Protein AF-A0A382VD22-F1 (afdb_monomer_lite)

Secondary structure (DSSP, 8-state):
----PPPPPSSS-SSPPS----TTSHHHHHHTT--EEEEEEEEEEEEEE---TTSSTTSSEEEEEEEE--TTSTT---TTSEEE-GGGTTS----SSSEEEEEEEEEE--S-BTTB--TTPPEEEEE--SSEEEEEETTB--PPTT-SSSSEEE-TT--EEEEEESS--TT-EEEEEEEEEE--

Structure (mmCIF, N/CA/C/O backbone):
data_AF-A0A382VD22-F1
#
_entry.id   AF-A0A382VD22-F1
#
loop_
_atom_site.group_PDB
_atom_site.id
_atom_site.type_symbol
_atom_site.label_atom_id
_atom_site.label_alt_id
_atom_site.label_comp_id
_atom_site.label_asym_id
_atom_site.label_entity_id
_atom_site.label_seq_id
_atom_site.pdbx_PDB_ins_code
_atom_site.Cartn_x
_atom_site.Cartn_y
_atom_site.Cartn_z
_atom_site.occupancy
_atom_site.B_iso_or_equiv
_atom_site.auth_seq_id
_atom_site.auth_comp_id
_atom_site.auth_asym_id
_atom_site.auth_atom_id
_atom_site.pdbx_PDB_model_num
ATOM 1 N N . MET A 1 1 ? -14.940 31.196 20.325 1.00 36.69 1 MET A N 1
ATOM 2 C CA . MET A 1 1 ? -13.841 30.422 19.716 1.00 36.69 1 MET A CA 1
ATOM 3 C C . MET A 1 1 ? -14.454 29.259 18.962 1.00 36.69 1 MET A C 1
ATOM 5 O O . MET A 1 1 ? -14.837 28.275 19.574 1.00 36.69 1 MET A O 1
ATOM 9 N N . THR A 1 2 ? -14.641 29.407 17.658 1.00 38.28 2 THR A N 1
ATOM 10 C CA . THR A 1 2 ? -15.084 28.327 16.773 1.00 38.28 2 THR A CA 1
ATOM 11 C C . THR A 1 2 ? -13.873 27.904 15.968 1.00 38.28 2 THR A C 1
ATOM 13 O O . THR A 1 2 ? -13.478 28.599 15.037 1.00 38.28 2 THR A O 1
ATOM 16 N N . THR A 1 3 ? -13.239 26.804 16.364 1.00 40.38 3 THR A N 1
ATOM 17 C CA . THR A 1 3 ? -12.269 26.127 15.509 1.00 40.38 3 THR A CA 1
ATOM 18 C C . THR A 1 3 ? -13.044 25.592 14.310 1.00 40.38 3 THR A C 1
ATOM 20 O O . THR A 1 3 ? -13.791 24.620 14.411 1.00 40.38 3 THR A O 1
ATOM 23 N N . SER A 1 4 ? -12.953 26.291 13.179 1.00 48.12 4 SER A N 1
ATOM 24 C CA . SER A 1 4 ? -13.500 25.811 11.915 1.00 48.12 4 SER A CA 1
ATOM 25 C C . SER A 1 4 ? -12.797 24.500 11.578 1.00 48.12 4 SER A C 1
ATOM 27 O O . SER A 1 4 ? -11.620 24.495 11.217 1.00 48.12 4 SER A O 1
ATOM 29 N N . ARG A 1 5 ? -13.503 23.381 11.765 1.00 48.25 5 ARG A N 1
ATOM 30 C CA . ARG A 1 5 ? -13.047 22.060 11.328 1.00 48.25 5 ARG A CA 1
ATOM 31 C C . ARG A 1 5 ? -12.813 22.120 9.825 1.00 48.25 5 ARG A C 1
ATOM 33 O O . ARG A 1 5 ? -13.719 22.495 9.084 1.00 48.25 5 ARG A O 1
ATOM 40 N N . LEU A 1 6 ? -11.606 21.755 9.405 1.00 36.09 6 LEU A N 1
ATOM 41 C CA . LEU A 1 6 ? -11.276 21.630 7.993 1.00 36.09 6 LEU A CA 1
ATOM 42 C C . LEU A 1 6 ? -12.207 20.579 7.358 1.00 36.09 6 LEU A C 1
ATOM 44 O O . LEU A 1 6 ? -12.394 19.509 7.948 1.00 36.09 6 LEU A O 1
ATOM 48 N N . PRO A 1 7 ? -12.825 20.866 6.200 1.00 45.22 7 PRO A N 1
ATOM 49 C CA . PRO A 1 7 ? -13.539 19.852 5.439 1.00 45.22 7 PRO A CA 1
ATOM 50 C C . PRO A 1 7 ? -12.565 18.737 5.043 1.00 45.22 7 PRO A C 1
ATOM 52 O O . PRO A 1 7 ? -11.415 19.001 4.693 1.00 45.22 7 PRO A O 1
ATOM 55 N N . GLY A 1 8 ? -13.020 17.485 5.128 1.00 43.53 8 GLY A N 1
ATOM 56 C CA . GLY A 1 8 ? -12.236 16.350 4.648 1.00 43.53 8 GLY A CA 1
ATOM 57 C C . GLY A 1 8 ? -11.984 16.461 3.137 1.00 43.53 8 GLY A C 1
ATOM 58 O O . GLY A 1 8 ? -12.806 17.058 2.435 1.00 43.53 8 GLY A O 1
ATOM 59 N N . PRO A 1 9 ? -10.877 15.903 2.622 1.00 46.00 9 PRO A N 1
ATOM 60 C CA . PRO A 1 9 ? -10.586 15.935 1.194 1.00 46.00 9 PRO A CA 1
ATOM 61 C C . PRO A 1 9 ? -11.725 15.282 0.381 1.00 46.00 9 PRO A C 1
ATOM 63 O O . PRO A 1 9 ? -12.326 14.301 0.838 1.00 46.00 9 PRO A O 1
ATOM 66 N N . PRO A 1 10 ? -12.071 15.834 -0.797 1.00 51.31 10 PRO A N 1
ATOM 67 C CA . PRO A 1 10 ? -13.173 15.338 -1.617 1.00 51.31 10 PRO A CA 1
ATOM 68 C C . PRO A 1 10 ? -12.841 13.964 -2.218 1.00 51.31 10 PRO A C 1
ATOM 70 O O . PRO A 1 10 ? -11.716 13.744 -2.650 1.00 51.31 10 PRO A O 1
ATOM 73 N N . GLY A 1 11 ? -13.822 13.052 -2.306 1.00 59.22 11 GLY A N 1
ATOM 74 C CA . GLY A 1 11 ? -13.680 11.905 -3.216 1.00 59.22 11 GLY A CA 1
ATOM 75 C C . GLY A 1 11 ? -14.597 10.703 -3.000 1.00 59.22 11 GLY A C 1
ATOM 76 O O . GLY A 1 11 ? -15.114 10.169 -3.973 1.00 59.22 11 GLY A O 1
ATOM 77 N N . ILE A 1 12 ? -14.836 10.265 -1.757 1.00 66.81 12 ILE A N 1
ATOM 78 C CA . ILE A 1 12 ? -15.566 8.997 -1.520 1.00 66.81 12 ILE A CA 1
ATOM 79 C C . ILE A 1 12 ? -16.816 9.186 -0.660 1.00 66.81 12 ILE A C 1
ATOM 81 O O . ILE A 1 12 ? -17.887 8.691 -1.007 1.00 66.81 12 ILE A O 1
ATOM 85 N N . PHE A 1 13 ? -16.702 9.931 0.438 1.00 68.81 13 PHE A N 1
ATOM 86 C CA . PHE A 1 13 ? -17.818 10.246 1.326 1.00 68.81 13 PHE A CA 1
ATOM 87 C C . PHE A 1 13 ? -17.703 11.688 1.815 1.00 68.81 13 PHE A C 1
ATOM 89 O O . PHE A 1 13 ? -16.605 12.181 2.060 1.00 68.81 13 PHE A O 1
ATOM 96 N N . THR A 1 14 ? -18.842 12.361 1.963 1.00 67.50 14 THR A N 1
ATOM 97 C CA . THR A 1 14 ? -18.931 13.760 2.415 1.00 67.50 14 THR A CA 1
ATOM 98 C C . THR A 1 14 ? -19.051 13.901 3.937 1.00 67.50 14 THR A C 1
ATOM 100 O O . THR A 1 14 ? -18.975 15.011 4.458 1.00 67.50 14 THR A O 1
ATOM 103 N N . GLY A 1 15 ? -19.250 12.790 4.657 1.00 74.81 15 GLY A N 1
ATOM 104 C CA . GLY A 1 15 ? -19.399 12.744 6.113 1.00 74.81 15 GLY A CA 1
ATOM 105 C C . GLY A 1 15 ? -18.142 12.271 6.846 1.00 74.81 15 GLY A C 1
ATOM 106 O O . GLY A 1 15 ? -17.216 11.728 6.247 1.00 74.81 15 GLY A O 1
ATOM 107 N N . LEU A 1 16 ? -18.133 12.456 8.169 1.00 84.62 16 LEU A N 1
ATOM 108 C CA . LEU A 1 16 ? -17.121 11.868 9.049 1.00 84.62 16 LEU A CA 1
ATOM 109 C C . LEU A 1 16 ? -17.326 10.347 9.164 1.00 84.62 16 LEU A C 1
ATOM 111 O O . LEU A 1 16 ? -18.473 9.891 9.138 1.00 84.62 16 LEU A O 1
ATOM 115 N N . PRO A 1 17 ? -16.249 9.560 9.330 1.00 91.31 17 PRO A N 1
ATOM 116 C CA . PRO A 1 17 ? -16.373 8.131 9.592 1.00 91.31 17 PRO A CA 1
ATOM 117 C C . PRO A 1 17 ? -17.075 7.880 10.935 1.00 91.31 17 PRO A C 1
ATOM 119 O O . PRO A 1 17 ? -16.915 8.643 11.889 1.00 91.31 17 PRO A O 1
ATOM 122 N N . ASN A 1 18 ? -17.840 6.788 11.026 1.00 94.00 18 ASN A N 1
ATOM 123 C CA . ASN A 1 18 ? -18.511 6.394 12.271 1.00 94.00 18 ASN A CA 1
ATOM 124 C C . ASN A 1 18 ? -17.527 5.918 13.353 1.00 94.00 18 ASN A C 1
ATOM 126 O O . ASN A 1 18 ? -17.822 6.034 14.540 1.00 94.00 18 ASN A O 1
ATOM 130 N N . ALA A 1 19 ? -16.378 5.384 12.936 1.00 96.50 19 ALA A N 1
ATOM 131 C CA . ALA A 1 19 ? -15.263 4.983 13.782 1.00 96.50 19 ALA A CA 1
ATOM 132 C C . ALA A 1 19 ? -13.961 5.016 12.964 1.00 96.50 19 ALA A C 1
ATOM 134 O O . ALA A 1 19 ? -14.004 4.912 11.738 1.00 96.50 19 ALA A O 1
ATOM 135 N N . ILE A 1 20 ? -12.819 5.159 13.636 1.00 96.44 20 ILE A N 1
ATOM 136 C CA . ILE A 1 20 ? -11.488 5.195 13.016 1.00 96.44 20 ILE A CA 1
ATOM 137 C C . ILE A 1 20 ? -10.601 4.179 13.730 1.00 96.44 20 ILE A C 1
ATOM 139 O O . ILE A 1 20 ? -10.639 4.078 14.956 1.00 96.44 20 ILE A O 1
ATOM 143 N N . VAL A 1 21 ? -9.805 3.452 12.951 1.00 98.06 21 VAL A N 1
ATOM 144 C CA . VAL A 1 21 ? -8.656 2.690 13.436 1.00 98.06 21 VAL A CA 1
ATOM 145 C C . VAL A 1 21 ? -7.413 3.402 12.921 1.00 98.06 21 VAL A C 1
ATOM 147 O O . VAL A 1 21 ? -7.277 3.579 11.713 1.00 98.06 21 VAL A O 1
ATOM 150 N N . ASP A 1 22 ? -6.543 3.836 13.827 1.00 97.19 22 ASP A N 1
ATOM 151 C CA . ASP A 1 22 ? -5.285 4.486 13.464 1.00 97.19 22 ASP A CA 1
ATOM 152 C C . ASP A 1 22 ? -4.181 3.439 13.282 1.00 97.19 22 ASP A C 1
ATOM 154 O O . ASP A 1 22 ? -3.746 2.813 14.247 1.00 97.19 22 ASP A O 1
ATOM 158 N N . LEU A 1 23 ? -3.740 3.231 12.041 1.00 97.50 23 LEU A N 1
ATOM 159 C CA . LEU A 1 23 ? -2.696 2.257 11.715 1.00 97.50 23 LEU A CA 1
ATOM 160 C C . LEU A 1 23 ? -1.269 2.776 11.980 1.00 97.50 23 LEU A C 1
ATOM 162 O O . LEU A 1 23 ? -0.330 2.000 11.813 1.00 97.50 23 LEU A O 1
ATOM 166 N N . ASN A 1 24 ? -1.114 4.031 12.428 1.00 95.88 24 ASN A N 1
ATOM 167 C CA . ASN A 1 24 ? 0.135 4.586 12.972 1.00 95.88 24 ASN A CA 1
ATOM 168 C C . ASN A 1 24 ? 0.239 4.432 14.504 1.00 95.88 24 ASN A C 1
ATOM 170 O O . ASN A 1 24 ? 1.127 4.997 15.141 1.00 95.88 24 ASN A O 1
ATOM 174 N N . ALA A 1 25 ? -0.679 3.687 15.125 1.00 97.12 25 ALA A N 1
ATOM 175 C CA . ALA A 1 25 ? -0.701 3.459 16.563 1.00 97.12 25 ALA A CA 1
ATOM 176 C C . ALA A 1 25 ? -0.774 1.965 16.885 1.00 97.12 25 ALA A C 1
ATOM 178 O O . ALA A 1 25 ? -1.543 1.224 16.269 1.00 97.12 25 ALA A O 1
ATOM 179 N N . ASP A 1 26 ? -0.041 1.543 17.917 1.00 98.19 26 ASP A N 1
ATOM 180 C CA . ASP A 1 26 ? 0.028 0.137 18.343 1.00 98.19 26 ASP A CA 1
ATOM 181 C C . ASP A 1 26 ? -1.364 -0.438 18.625 1.00 98.19 26 ASP A C 1
ATOM 183 O O . ASP A 1 26 ? -1.703 -1.513 18.141 1.00 98.19 26 ASP A O 1
ATOM 187 N N . ALA A 1 27 ? -2.221 0.324 19.313 1.00 98.06 27 ALA A N 1
ATOM 188 C CA . ALA A 1 27 ? -3.587 -0.094 19.620 1.00 98.06 27 ALA A CA 1
ATOM 189 C C . ALA A 1 27 ? -4.446 -0.322 18.364 1.00 98.06 27 ALA A C 1
ATOM 191 O O . ALA A 1 27 ? -5.318 -1.191 18.361 1.00 98.06 27 ALA A O 1
ATOM 192 N N . GLY A 1 28 ? -4.238 0.461 17.302 1.00 98.31 28 GLY A N 1
ATOM 193 C CA . GLY A 1 28 ? -4.988 0.303 16.061 1.00 98.31 28 GLY A CA 1
ATOM 194 C C . GLY A 1 28 ? -4.504 -0.891 15.246 1.00 98.31 28 GLY A C 1
ATOM 195 O O . GLY A 1 28 ? -5.330 -1.674 14.778 1.00 98.31 28 GLY A O 1
ATOM 196 N N . VAL A 1 29 ? -3.184 -1.076 15.143 1.00 98.44 29 VAL A N 1
ATOM 197 C CA . VAL A 1 29 ? -2.576 -2.247 14.494 1.00 98.44 29 VAL A CA 1
ATOM 198 C C . VAL A 1 29 ? -2.935 -3.537 15.239 1.00 98.44 29 VAL A C 1
ATOM 200 O O . VAL A 1 29 ? -3.376 -4.497 14.607 1.00 98.44 29 VAL A O 1
ATOM 203 N N . GLU A 1 30 ? -2.859 -3.552 16.572 1.00 98.50 30 GLU A N 1
ATOM 204 C CA . GLU A 1 30 ? -3.271 -4.691 17.401 1.00 98.50 30 GLU A CA 1
ATOM 205 C C . GLU A 1 30 ? -4.756 -5.026 17.199 1.00 98.50 30 GLU A C 1
ATOM 207 O O . GLU A 1 30 ? -5.109 -6.190 16.992 1.00 98.50 30 GLU A O 1
ATOM 212 N N . LEU A 1 31 ? -5.631 -4.012 17.184 1.00 98.69 31 LEU A N 1
ATOM 213 C CA . LEU A 1 31 ? -7.074 -4.198 17.007 1.00 98.69 31 LEU A CA 1
ATOM 214 C C . LEU A 1 31 ? -7.415 -4.919 15.696 1.00 98.69 31 LEU A C 1
ATOM 216 O O . LEU A 1 31 ? -8.330 -5.745 15.669 1.00 98.69 31 LEU A O 1
ATOM 220 N N . VAL A 1 32 ? -6.679 -4.633 14.619 1.00 98.62 32 VAL A N 1
ATOM 221 C CA . VAL A 1 32 ? -6.859 -5.294 13.316 1.00 98.62 32 VAL A CA 1
ATOM 222 C C . VAL A 1 32 ? -5.964 -6.517 13.133 1.00 98.62 32 VAL A C 1
ATOM 224 O O . VAL A 1 32 ? -5.958 -7.101 12.050 1.00 98.62 32 VAL A O 1
ATOM 227 N N . LYS A 1 33 ? -5.233 -6.938 14.174 1.00 98.56 33 LYS A N 1
ATOM 228 C CA . LYS A 1 33 ? -4.259 -8.042 14.131 1.00 98.56 33 LYS A CA 1
ATOM 229 C C . LYS A 1 33 ? -3.217 -7.859 13.024 1.00 98.56 33 LYS A C 1
ATOM 231 O O . LYS A 1 33 ? -2.846 -8.821 12.352 1.00 98.56 33 LYS A O 1
ATOM 236 N N . GLY A 1 34 ? -2.819 -6.613 12.798 1.00 98.19 34 GLY A N 1
ATOM 237 C CA . GLY A 1 34 ? -1.898 -6.245 11.742 1.00 98.19 34 GLY A CA 1
ATOM 238 C C . GLY A 1 34 ? -0.441 -6.303 12.166 1.00 98.19 34 GLY A C 1
ATOM 239 O O . GLY A 1 34 ? -0.107 -6.381 13.345 1.00 98.19 34 GLY A O 1
ATOM 240 N N . GLN A 1 35 ? 0.423 -6.240 11.161 1.00 98.06 35 GLN A N 1
ATOM 241 C CA . GLN A 1 35 ? 1.851 -6.005 11.304 1.00 98.06 35 GLN A CA 1
ATOM 242 C C . GLN A 1 35 ? 2.341 -5.333 10.026 1.00 98.06 35 GLN A C 1
ATOM 244 O O . GLN A 1 35 ? 2.175 -5.893 8.943 1.00 98.06 35 GLN A O 1
ATOM 249 N N . TRP A 1 36 ? 2.948 -4.156 10.153 1.00 98.25 36 TRP A N 1
ATOM 250 C CA . TRP A 1 36 ? 3.594 -3.496 9.025 1.00 98.25 36 TRP A CA 1
ATOM 251 C C . TRP A 1 36 ? 4.899 -4.198 8.660 1.00 98.25 36 TRP A C 1
ATOM 253 O O . TRP A 1 36 ? 5.706 -4.526 9.538 1.00 98.25 36 TRP A O 1
ATOM 263 N N . ARG A 1 37 ? 5.086 -4.408 7.359 1.00 98.25 37 ARG A N 1
ATOM 264 C CA . ARG A 1 37 ? 6.306 -4.909 6.731 1.00 98.25 37 ARG A CA 1
ATOM 265 C C . ARG A 1 37 ? 6.841 -3.887 5.746 1.00 98.25 37 ARG A C 1
ATOM 267 O O . ARG A 1 37 ? 6.043 -3.248 5.062 1.00 98.25 37 ARG A O 1
ATOM 274 N N . TYR A 1 38 ? 8.160 -3.765 5.672 1.00 97.75 38 TYR A N 1
ATOM 275 C CA . TYR A 1 38 ? 8.847 -2.803 4.817 1.00 97.75 38 TYR A CA 1
ATOM 276 C C . TYR A 1 38 ? 9.977 -3.434 4.011 1.00 97.75 38 TYR A C 1
ATOM 278 O O . TYR A 1 38 ? 10.711 -4.286 4.519 1.00 97.75 38 TYR A O 1
ATOM 286 N N . HIS A 1 39 ? 10.136 -2.969 2.773 1.00 97.50 39 HIS A N 1
ATOM 287 C CA . HIS A 1 39 ? 11.282 -3.292 1.933 1.00 97.50 39 HIS A CA 1
ATOM 288 C C . HIS A 1 39 ? 11.535 -2.188 0.901 1.00 97.50 39 HIS A C 1
ATOM 290 O O . HIS A 1 39 ? 10.595 -1.666 0.299 1.00 97.50 39 HIS A O 1
ATOM 296 N N . ASP A 1 40 ? 12.804 -1.861 0.661 1.00 96.00 40 ASP A N 1
ATOM 297 C CA . ASP A 1 40 ? 13.198 -0.975 -0.438 1.00 96.00 40 ASP A CA 1
ATOM 298 C C . ASP A 1 40 ? 12.936 -1.650 -1.791 1.00 96.00 40 ASP A C 1
ATOM 300 O O . ASP A 1 40 ? 13.092 -2.858 -1.937 1.00 96.00 40 ASP A O 1
ATOM 304 N N . ALA A 1 41 ? 12.548 -0.894 -2.809 1.00 96.56 41 ALA A N 1
ATOM 305 C CA . ALA A 1 41 ? 12.454 -1.408 -4.169 1.00 96.56 41 ALA A CA 1
ATOM 306 C C . ALA A 1 41 ? 13.614 -0.875 -5.016 1.00 96.56 41 ALA A C 1
ATOM 308 O O . ALA A 1 41 ? 14.066 0.261 -4.860 1.00 96.56 41 ALA A O 1
ATOM 309 N N . GLU A 1 42 ? 14.086 -1.702 -5.938 1.00 95.06 42 GLU A N 1
ATOM 310 C CA . GLU A 1 42 ? 15.236 -1.416 -6.784 1.00 95.06 42 GLU A CA 1
ATOM 311 C C . GLU A 1 42 ? 14.816 -1.298 -8.241 1.00 95.06 42 GLU A C 1
ATOM 313 O O . GLU A 1 42 ? 14.040 -2.109 -8.747 1.00 95.06 42 GLU A O 1
ATOM 318 N N . VAL A 1 43 ? 15.386 -0.314 -8.934 1.00 95.19 43 VAL A N 1
ATOM 319 C CA . VAL A 1 43 ? 15.298 -0.225 -10.391 1.00 95.19 43 VAL A CA 1
ATOM 320 C C . VAL A 1 43 ? 16.388 -1.105 -10.984 1.00 95.19 43 VAL A C 1
ATOM 322 O O . VAL A 1 43 ? 17.578 -0.834 -10.814 1.00 95.19 43 VAL A O 1
ATOM 325 N N . VAL A 1 44 ? 15.990 -2.134 -11.719 1.00 97.50 44 VAL A N 1
ATOM 326 C CA . VAL A 1 44 ? 16.904 -3.055 -12.396 1.00 97.50 44 VAL A CA 1
ATOM 327 C C . VAL A 1 44 ? 16.798 -2.889 -13.902 1.00 97.50 44 VAL A C 1
ATOM 329 O O . VAL A 1 44 ? 15.736 -2.585 -14.437 1.00 97.50 44 VAL A O 1
ATOM 332 N N . THR A 1 45 ? 17.912 -3.074 -14.608 1.00 98.25 45 THR A N 1
ATOM 333 C CA . THR A 1 45 ? 17.897 -3.109 -16.077 1.00 98.25 45 THR A CA 1
ATOM 334 C C . THR A 1 45 ? 17.491 -4.503 -16.540 1.00 98.25 45 THR A C 1
ATOM 336 O O . THR A 1 45 ? 18.055 -5.492 -16.073 1.00 98.25 45 THR A O 1
ATOM 339 N N . VAL A 1 46 ? 16.536 -4.583 -17.465 1.00 98.06 46 VAL A N 1
ATOM 340 C CA . VAL A 1 46 ? 16.012 -5.840 -18.013 1.00 98.06 46 VAL A CA 1
ATOM 341 C C . VAL A 1 46 ? 15.992 -5.816 -19.539 1.00 98.06 46 VAL A C 1
ATOM 343 O O . VAL A 1 46 ? 15.874 -4.757 -20.161 1.00 98.06 46 VAL A O 1
ATOM 346 N N . GLU A 1 47 ? 16.085 -6.999 -20.144 1.00 98.00 47 GLU A N 1
ATOM 347 C CA . GLU A 1 47 ? 15.894 -7.178 -21.584 1.00 98.00 47 GLU A CA 1
ATOM 348 C C . GLU A 1 47 ? 14.411 -7.068 -21.944 1.00 98.00 47 GLU A C 1
ATOM 350 O O . GLU A 1 47 ? 13.546 -7.638 -21.276 1.00 98.00 47 GLU A O 1
ATOM 355 N N . PHE A 1 48 ? 14.113 -6.370 -23.034 1.00 97.31 48 PHE A N 1
ATOM 356 C CA . PHE A 1 48 ? 12.759 -6.233 -23.555 1.00 97.31 48 PHE A CA 1
ATOM 357 C C . PHE A 1 48 ? 12.781 -6.091 -25.085 1.00 97.31 48 PHE A C 1
ATOM 359 O O . PHE A 1 48 ? 13.772 -6.409 -25.754 1.00 97.31 48 PHE A O 1
ATOM 366 N N . ARG A 1 49 ? 11.659 -5.680 -25.681 1.00 97.56 49 ARG A N 1
ATOM 367 C CA . ARG A 1 49 ? 11.565 -5.404 -27.116 1.00 97.56 49 ARG A CA 1
ATOM 368 C C . ARG A 1 49 ? 10.919 -4.052 -27.359 1.00 97.56 49 ARG A C 1
ATOM 370 O O . ARG A 1 49 ? 9.965 -3.670 -26.685 1.00 97.56 49 ARG A O 1
ATOM 377 N N . SER A 1 50 ? 11.417 -3.354 -28.373 1.00 97.44 50 SER A N 1
ATOM 378 C CA . SER A 1 50 ? 10.789 -2.125 -28.857 1.00 97.44 50 SER A CA 1
ATOM 379 C C . SER A 1 50 ? 9.393 -2.416 -29.437 1.00 97.44 50 SER A C 1
ATOM 381 O O . SER A 1 50 ? 9.144 -3.549 -29.868 1.00 97.44 50 SER A O 1
ATOM 383 N N . PRO A 1 51 ? 8.491 -1.420 -29.503 1.00 97.56 51 PRO A N 1
ATOM 384 C CA . PRO A 1 51 ? 7.204 -1.584 -30.174 1.00 97.56 51 PRO A CA 1
ATOM 385 C C . PRO A 1 51 ? 7.370 -1.997 -31.646 1.00 97.56 51 PRO A C 1
ATOM 387 O O . PRO A 1 51 ? 8.216 -1.447 -32.355 1.00 97.56 51 PRO A O 1
ATOM 390 N N . GLY A 1 52 ? 6.581 -2.972 -32.098 1.00 97.12 52 GLY A N 1
ATOM 391 C CA . GLY A 1 52 ? 6.424 -3.323 -33.511 1.00 97.12 52 GLY A CA 1
ATOM 392 C C . GLY A 1 52 ? 5.385 -2.445 -34.214 1.00 97.12 52 GLY A C 1
ATOM 393 O O . GLY A 1 52 ? 4.809 -1.539 -33.612 1.00 97.12 52 GLY A O 1
ATOM 394 N N . GLU A 1 53 ? 5.109 -2.725 -35.491 1.00 97.06 53 GLU A N 1
ATOM 395 C CA . GLU A 1 53 ? 4.087 -1.996 -36.268 1.00 97.06 53 GLU A CA 1
ATOM 396 C C . GLU A 1 53 ? 2.672 -2.128 -35.676 1.00 97.06 53 GLU A C 1
ATOM 398 O O . GLU A 1 53 ? 1.838 -1.243 -35.852 1.00 97.06 53 GLU A O 1
ATOM 403 N N . ASP A 1 54 ? 2.410 -3.211 -34.942 1.00 94.81 54 ASP A N 1
ATOM 404 C CA . ASP A 1 54 ? 1.157 -3.478 -34.233 1.00 94.81 54 ASP A CA 1
ATOM 405 C C . ASP A 1 54 ? 1.081 -2.814 -32.844 1.00 94.81 54 ASP A C 1
ATOM 407 O O . ASP A 1 54 ? 0.079 -2.957 -32.145 1.00 94.81 54 ASP A O 1
ATOM 411 N N . GLY A 1 55 ? 2.135 -2.100 -32.432 1.00 94.88 55 GLY A N 1
ATOM 412 C CA . GLY A 1 55 ? 2.256 -1.458 -31.122 1.00 94.88 55 GLY A CA 1
ATOM 413 C C . GLY A 1 55 ? 2.589 -2.410 -29.966 1.00 94.88 55 GLY A C 1
ATOM 414 O O . GLY A 1 55 ? 2.823 -1.942 -28.853 1.00 94.88 55 GLY A O 1
ATOM 415 N N . ASN A 1 56 ? 2.656 -3.723 -30.207 1.00 95.81 56 ASN A N 1
ATOM 416 C CA . ASN A 1 56 ? 3.054 -4.717 -29.207 1.00 95.81 56 ASN A CA 1
ATOM 417 C C . ASN A 1 56 ? 4.587 -4.784 -29.085 1.00 95.81 56 ASN A C 1
ATOM 419 O O . ASN A 1 56 ? 5.292 -4.336 -29.992 1.00 95.81 56 ASN A O 1
ATOM 423 N N . PRO A 1 57 ? 5.151 -5.374 -28.012 1.00 95.50 57 PRO A N 1
ATOM 424 C CA . PRO A 1 57 ? 6.601 -5.531 -27.858 1.00 95.50 57 PRO A CA 1
ATOM 425 C C . PRO A 1 57 ? 7.162 -6.646 -28.768 1.00 95.50 57 PRO A C 1
ATOM 427 O O . PRO A 1 57 ? 7.669 -7.663 -28.301 1.00 95.50 57 PRO A O 1
ATOM 430 N N . THR A 1 58 ? 7.050 -6.481 -30.087 1.00 96.94 58 THR A N 1
ATOM 431 C CA . THR A 1 58 ? 7.457 -7.450 -31.125 1.00 96.94 58 THR A CA 1
ATOM 432 C C . THR A 1 58 ? 8.619 -6.951 -31.993 1.00 96.94 58 THR A C 1
ATOM 434 O O . THR A 1 58 ? 9.176 -7.724 -32.775 1.00 96.94 58 THR A O 1
ATOM 437 N N . GLY A 1 59 ? 9.037 -5.691 -31.833 1.00 97.06 59 GLY A N 1
ATOM 438 C CA . GLY A 1 59 ? 10.117 -5.054 -32.589 1.00 97.06 59 GLY A CA 1
ATOM 439 C C . GLY A 1 59 ? 11.529 -5.544 -32.222 1.00 97.06 59 GLY A C 1
ATOM 440 O O . GLY A 1 59 ? 11.697 -6.615 -31.623 1.00 97.06 59 GLY A O 1
ATOM 441 N N . PRO A 1 60 ? 12.585 -4.797 -32.600 1.00 98.19 60 PRO A N 1
ATOM 442 C CA . PRO A 1 60 ? 13.967 -5.141 -32.265 1.00 98.19 60 PRO A CA 1
ATOM 443 C C . PRO A 1 60 ? 14.213 -5.239 -30.744 1.00 98.19 60 PRO A C 1
ATOM 445 O O . PRO A 1 60 ? 13.577 -4.495 -29.987 1.00 98.19 60 PRO A O 1
ATOM 448 N N . PRO A 1 61 ? 15.132 -6.117 -30.286 1.00 97.94 61 PRO A N 1
ATOM 449 C CA . PRO A 1 61 ? 15.538 -6.184 -28.880 1.00 97.94 61 PRO A CA 1
ATOM 450 C C . PRO A 1 61 ? 16.016 -4.828 -28.348 1.00 97.94 61 PRO A C 1
ATOM 452 O O . PRO A 1 61 ? 16.666 -4.072 -29.072 1.00 97.94 61 PRO A O 1
ATOM 455 N N . ASN A 1 62 ? 15.705 -4.531 -27.089 1.00 97.56 62 ASN A N 1
ATOM 456 C CA . ASN A 1 62 ? 16.210 -3.368 -26.365 1.00 97.56 62 ASN A CA 1
ATOM 457 C C . ASN A 1 62 ? 16.411 -3.698 -24.876 1.00 97.56 62 ASN A C 1
ATOM 459 O O . ASN A 1 62 ? 16.113 -4.801 -24.425 1.00 97.56 62 ASN A O 1
ATOM 463 N N . GLN A 1 63 ? 16.895 -2.715 -24.119 1.00 97.75 63 GLN A N 1
ATOM 464 C CA . GLN A 1 63 ? 16.939 -2.759 -22.661 1.00 97.75 63 GLN A CA 1
ATOM 465 C C . GLN A 1 63 ? 16.025 -1.677 -22.088 1.00 97.75 63 GLN A C 1
ATOM 467 O O . GLN A 1 63 ? 15.890 -0.595 -22.666 1.00 97.75 63 GLN A O 1
ATOM 472 N N . THR A 1 64 ? 15.397 -1.980 -20.959 1.00 96.44 64 THR A N 1
ATOM 473 C CA . THR A 1 64 ? 14.524 -1.072 -20.208 1.00 96.44 64 THR A CA 1
ATOM 474 C C . THR A 1 64 ? 14.727 -1.287 -18.708 1.00 96.44 64 THR A C 1
ATOM 476 O O . THR A 1 64 ? 15.659 -1.979 -18.296 1.00 96.44 64 THR A O 1
ATOM 479 N N . TYR A 1 65 ? 13.861 -0.695 -17.894 1.00 96.81 65 TYR A N 1
ATOM 480 C CA . TYR A 1 65 ? 13.863 -0.831 -16.449 1.00 96.81 65 TYR A CA 1
ATOM 481 C C . TYR A 1 65 ? 12.648 -1.613 -15.953 1.00 96.81 65 TYR A C 1
ATOM 483 O O . TYR A 1 65 ? 11.547 -1.456 -16.482 1.00 96.81 65 TYR A O 1
ATOM 491 N N . ASP A 1 66 ? 12.863 -2.411 -14.916 1.00 97.06 66 ASP A N 1
ATOM 492 C CA . ASP A 1 66 ? 11.822 -2.989 -14.069 1.00 97.06 66 ASP A CA 1
ATOM 493 C C . ASP A 1 66 ? 12.076 -2.560 -12.620 1.00 97.06 66 ASP A C 1
ATOM 495 O O . ASP A 1 66 ? 13.181 -2.127 -12.279 1.00 97.06 66 ASP A O 1
ATOM 499 N N . ILE A 1 67 ? 11.058 -2.658 -11.773 1.00 96.69 67 ILE A N 1
ATOM 500 C CA . ILE A 1 67 ? 11.169 -2.376 -10.346 1.00 96.69 67 ILE A CA 1
ATOM 501 C C . ILE A 1 67 ? 10.926 -3.662 -9.580 1.00 96.69 67 ILE A C 1
ATOM 503 O O . ILE A 1 67 ? 9.875 -4.274 -9.722 1.00 96.69 67 ILE A O 1
ATOM 507 N N . VAL A 1 68 ? 11.877 -4.058 -8.742 1.00 97.50 68 VAL A N 1
ATOM 508 C CA . VAL A 1 68 ? 11.799 -5.290 -7.952 1.00 97.50 68 VAL A CA 1
ATOM 509 C C . VAL A 1 68 ? 11.872 -4.992 -6.451 1.00 97.50 68 VAL A C 1
ATOM 511 O O . VAL A 1 68 ? 12.556 -4.051 -6.059 1.00 97.50 68 VAL A O 1
ATOM 514 N N . PRO A 1 69 ? 11.200 -5.778 -5.591 1.00 97.81 69 PRO A N 1
ATOM 515 C CA . PRO A 1 69 ? 10.326 -6.902 -5.932 1.00 97.81 69 PRO A CA 1
ATOM 516 C C . PRO A 1 69 ? 8.930 -6.466 -6.415 1.00 97.81 69 PRO A C 1
ATOM 518 O O . PRO A 1 69 ? 8.455 -5.373 -6.110 1.00 97.81 69 PRO A O 1
ATOM 521 N N . HIS A 1 70 ? 8.233 -7.369 -7.114 1.00 97.44 70 HIS A N 1
ATOM 522 C CA . HIS A 1 70 ? 6.803 -7.248 -7.436 1.00 97.44 70 HIS A CA 1
ATOM 523 C C . HIS A 1 70 ? 5.957 -7.729 -6.252 1.00 97.44 70 HIS A C 1
ATOM 525 O O . HIS A 1 70 ? 5.465 -8.858 -6.229 1.00 97.44 70 HIS A O 1
ATOM 531 N N . ALA A 1 71 ? 5.829 -6.881 -5.233 1.00 97.94 71 ALA A N 1
ATOM 532 C CA . ALA A 1 71 ? 5.220 -7.244 -3.957 1.00 97.94 71 ALA A CA 1
ATOM 533 C C . ALA A 1 71 ? 3.729 -6.883 -3.840 1.00 97.94 71 ALA A C 1
ATOM 535 O O . ALA A 1 71 ? 3.207 -6.750 -2.735 1.00 97.94 71 ALA A O 1
ATOM 536 N N . GLN A 1 72 ? 3.013 -6.745 -4.955 1.00 96.69 72 GLN A N 1
ATOM 537 C CA . GLN A 1 72 ? 1.562 -6.549 -4.954 1.00 96.69 72 GLN A CA 1
ATOM 538 C C . GLN A 1 72 ? 0.781 -7.830 -4.624 1.00 96.69 72 GLN A C 1
ATOM 540 O O . GLN A 1 72 ? -0.303 -7.747 -4.053 1.00 96.69 72 GLN A O 1
ATOM 545 N N . GLY A 1 73 ? 1.313 -9.008 -4.974 1.00 94.94 73 GLY A N 1
ATOM 546 C CA . GLY A 1 73 ? 0.595 -10.288 -4.930 1.00 94.94 73 GLY A CA 1
ATOM 547 C C . GLY A 1 73 ? 0.191 -10.756 -3.526 1.00 94.94 73 GLY A C 1
ATOM 548 O O . GLY A 1 73 ? 0.878 -10.487 -2.536 1.00 94.94 73 GLY A O 1
ATOM 549 N N . LEU A 1 74 ? -0.923 -11.496 -3.454 1.00 94.75 74 LEU A N 1
ATOM 550 C CA . LEU A 1 74 ? -1.410 -12.154 -2.229 1.00 94.75 74 LEU A CA 1
ATOM 551 C C . LEU A 1 74 ? -0.454 -13.234 -1.717 1.00 94.75 74 LEU A C 1
ATOM 553 O O . LEU A 1 74 ? -0.347 -13.446 -0.514 1.00 94.75 74 LEU A O 1
ATOM 557 N N . ASP A 1 75 ? 0.206 -13.918 -2.641 1.00 95.31 75 ASP A N 1
ATOM 558 C CA . ASP A 1 75 ? 1.127 -15.029 -2.421 1.00 95.31 75 ASP A CA 1
ATOM 559 C C . ASP A 1 75 ? 2.590 -14.586 -2.291 1.00 95.31 75 ASP A C 1
ATOM 561 O O . ASP A 1 75 ? 3.466 -15.423 -2.080 1.00 95.31 75 ASP A O 1
ATOM 565 N N . PHE A 1 76 ? 2.862 -13.280 -2.384 1.00 97.75 76 PHE A N 1
ATOM 566 C CA . PHE A 1 76 ? 4.195 -12.742 -2.156 1.00 97.75 76 PHE A CA 1
ATOM 567 C C . PHE A 1 76 ? 4.632 -12.976 -0.701 1.00 97.75 76 PHE A C 1
ATOM 569 O O . PHE A 1 76 ? 3.951 -12.542 0.233 1.00 97.75 76 PHE A O 1
ATOM 576 N N . ASP A 1 77 ? 5.781 -13.630 -0.519 1.00 97.44 77 ASP A N 1
ATOM 577 C CA . ASP A 1 77 ? 6.377 -13.895 0.791 1.00 97.44 77 ASP A CA 1
ATOM 578 C C . ASP A 1 77 ? 7.175 -12.681 1.289 1.00 97.44 77 ASP A C 1
ATOM 580 O O . ASP A 1 77 ? 8.297 -12.420 0.855 1.00 97.44 77 ASP A O 1
ATOM 584 N N . ASP A 1 78 ? 6.583 -11.942 2.224 1.00 98.00 78 ASP A N 1
ATOM 585 C CA . ASP A 1 78 ? 7.196 -10.808 2.920 1.00 98.00 78 ASP A CA 1
ATOM 586 C C . ASP A 1 78 ? 7.724 -11.179 4.319 1.00 98.00 78 ASP A C 1
ATOM 588 O O . ASP A 1 78 ? 8.068 -10.302 5.113 1.00 98.00 78 ASP A O 1
ATOM 592 N N . SER A 1 79 ? 7.822 -12.469 4.660 1.00 96.62 79 SER A N 1
ATOM 593 C CA . SER A 1 79 ? 8.208 -12.898 6.013 1.00 96.62 79 SER A CA 1
ATOM 594 C C . SER A 1 79 ? 9.622 -12.462 6.413 1.00 96.62 79 SER A C 1
ATOM 596 O O . SER A 1 79 ? 9.878 -12.215 7.597 1.00 96.62 79 SER A O 1
ATOM 598 N N . GLY A 1 80 ? 10.516 -12.326 5.427 1.00 97.44 80 GLY A N 1
ATOM 599 C CA . GLY A 1 80 ? 11.887 -11.837 5.589 1.00 97.44 80 GLY A CA 1
ATOM 600 C C . GLY A 1 80 ? 12.034 -10.313 5.599 1.00 97.44 80 GLY A C 1
ATOM 601 O O . GLY A 1 80 ? 13.146 -9.824 5.784 1.00 97.44 80 GLY A O 1
ATOM 602 N N . TRP A 1 81 ? 10.952 -9.562 5.386 1.00 98.31 81 TRP A N 1
ATOM 603 C CA . TRP A 1 81 ? 10.985 -8.101 5.363 1.00 98.31 81 TRP A CA 1
ATOM 604 C C . TRP A 1 81 ? 11.103 -7.506 6.762 1.00 98.31 81 TRP A C 1
ATOM 606 O O . TRP A 1 81 ? 10.719 -8.127 7.763 1.00 98.31 81 TRP A O 1
ATOM 616 N N . GLU A 1 82 ? 11.578 -6.262 6.818 1.00 97.62 82 GLU A N 1
ATOM 617 C CA . GLU A 1 82 ? 11.643 -5.493 8.054 1.00 97.62 82 GLU A CA 1
ATOM 618 C C . GLU A 1 82 ? 10.251 -5.398 8.684 1.00 97.62 82 GLU A C 1
ATOM 620 O O . GLU A 1 82 ? 9.269 -5.044 8.032 1.00 97.62 82 GLU A O 1
ATOM 625 N N . THR A 1 83 ? 10.175 -5.707 9.973 1.00 97.81 83 THR A N 1
ATOM 626 C CA . THR A 1 83 ? 8.996 -5.450 10.797 1.00 97.81 83 THR A CA 1
ATOM 627 C C . THR A 1 83 ? 9.053 -4.006 11.277 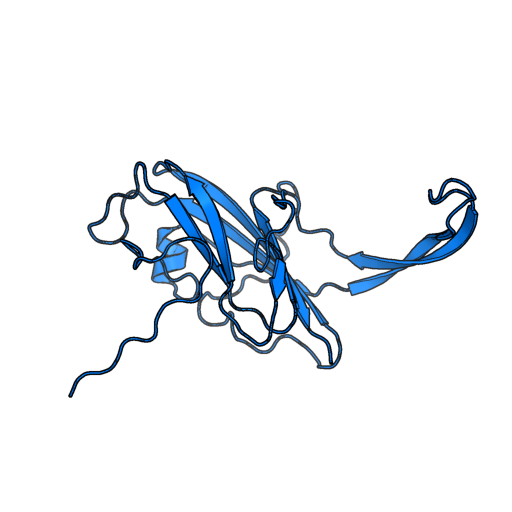1.00 97.81 83 THR A C 1
ATOM 629 O O . THR A 1 83 ? 9.887 -3.679 12.119 1.00 97.81 83 THR A O 1
ATOM 632 N N . VAL A 1 84 ? 8.151 -3.158 10.787 1.00 96.81 84 VAL A N 1
ATOM 633 C CA . VAL A 1 84 ? 8.105 -1.744 11.182 1.00 96.81 84 VAL A CA 1
ATOM 634 C C . VAL A 1 84 ? 7.165 -1.566 12.369 1.00 96.81 84 VAL A C 1
ATOM 636 O O . VAL A 1 84 ? 6.051 -2.101 12.382 1.00 96.81 84 VAL A O 1
ATOM 639 N N . ALA A 1 85 ? 7.608 -0.817 13.379 1.00 96.19 85 ALA A N 1
ATOM 640 C CA . ALA A 1 85 ? 6.742 -0.397 14.474 1.00 96.19 85 ALA A CA 1
ATOM 641 C C . ALA A 1 85 ? 5.675 0.576 13.949 1.00 96.19 85 ALA A C 1
ATOM 643 O O . ALA A 1 85 ? 5.988 1.469 13.165 1.00 96.19 85 ALA A O 1
ATOM 644 N N . SER A 1 86 ? 4.428 0.452 14.413 1.00 95.25 86 SER A N 1
ATOM 645 C CA . SER A 1 86 ? 3.317 1.335 14.004 1.00 95.25 86 SER A CA 1
ATOM 646 C C . SER A 1 86 ? 3.661 2.817 14.134 1.00 95.25 86 SER A C 1
ATOM 648 O O . SER A 1 86 ? 3.236 3.628 13.323 1.00 95.25 86 SER A O 1
ATOM 650 N N . THR A 1 87 ? 4.439 3.152 15.159 1.00 94.12 87 THR A N 1
ATOM 651 C CA . THR A 1 87 ? 4.819 4.515 15.535 1.00 94.12 87 THR A CA 1
ATOM 652 C C . THR A 1 87 ? 6.008 5.080 14.759 1.00 94.12 87 THR A C 1
ATOM 654 O O . THR A 1 87 ? 6.403 6.208 15.030 1.00 94.12 87 THR A O 1
ATOM 657 N N . ASP A 1 88 ? 6.580 4.323 13.818 1.00 94.50 88 ASP A N 1
ATOM 658 C CA . ASP A 1 88 ? 7.762 4.718 13.041 1.00 94.50 88 ASP A CA 1
ATOM 659 C C . ASP A 1 88 ? 7.493 4.746 11.524 1.00 94.50 88 ASP A C 1
ATOM 661 O O . ASP A 1 88 ? 8.414 4.797 10.710 1.00 94.50 88 ASP A O 1
ATOM 665 N N . LEU A 1 89 ? 6.229 4.712 11.092 1.00 91.50 89 LEU A N 1
ATOM 666 C CA . LEU A 1 89 ? 5.886 4.727 9.664 1.00 91.50 89 LEU A CA 1
ATOM 667 C C . LEU A 1 89 ? 6.333 6.006 8.934 1.00 91.50 89 LEU A C 1
ATOM 669 O O . LEU A 1 89 ? 6.606 5.947 7.738 1.00 91.50 89 LEU A O 1
ATOM 673 N N . ASP A 1 90 ? 6.479 7.130 9.638 1.00 86.69 90 ASP A N 1
ATOM 674 C CA . ASP A 1 90 ? 6.980 8.410 9.115 1.00 86.69 90 ASP A CA 1
ATOM 675 C C . ASP A 1 90 ? 8.513 8.560 9.192 1.00 86.69 90 ASP A C 1
ATOM 677 O O . ASP A 1 90 ? 9.077 9.566 8.742 1.00 86.69 90 ASP A O 1
ATOM 681 N N . GLY A 1 91 ? 9.206 7.543 9.714 1.00 88.19 91 GLY A N 1
ATOM 682 C CA . GLY A 1 91 ? 10.661 7.455 9.718 1.00 88.19 91 GLY A CA 1
ATOM 683 C C . GLY A 1 91 ? 11.259 7.628 8.315 1.00 88.19 91 GLY A C 1
ATOM 684 O O . GLY A 1 91 ? 10.777 7.084 7.316 1.00 88.19 91 GLY A O 1
ATOM 685 N N . ARG A 1 92 ? 12.343 8.404 8.221 1.00 87.06 92 ARG A N 1
ATOM 686 C CA . ARG A 1 92 ? 13.036 8.678 6.952 1.00 87.06 92 ARG A CA 1
ATOM 687 C C . ARG A 1 92 ? 13.816 7.440 6.503 1.00 87.06 92 ARG A C 1
ATOM 689 O O . ARG A 1 92 ? 14.818 7.101 7.120 1.00 87.06 92 ARG A O 1
ATOM 696 N N . ARG A 1 93 ? 13.373 6.808 5.411 1.00 86.38 93 ARG A N 1
ATOM 697 C CA . ARG A 1 93 ? 13.958 5.556 4.882 1.00 86.38 93 ARG A CA 1
ATOM 698 C C . ARG A 1 93 ? 14.681 5.694 3.540 1.00 86.38 93 ARG A C 1
ATOM 700 O O . ARG A 1 93 ? 15.364 4.779 3.110 1.00 86.38 93 ARG A O 1
ATOM 707 N N . SER A 1 94 ? 14.587 6.859 2.901 1.00 81.62 94 SER A N 1
ATOM 708 C CA . SER A 1 94 ? 15.268 7.142 1.634 1.00 8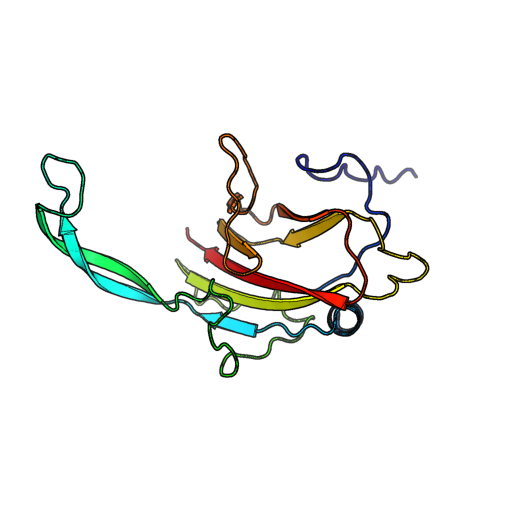1.62 94 SER A CA 1
ATOM 709 C C . SER A 1 94 ? 16.635 7.797 1.837 1.00 81.62 94 SER A C 1
ATOM 711 O O . SER A 1 94 ? 16.834 8.579 2.768 1.00 81.62 94 SER A O 1
ATOM 713 N N . THR A 1 95 ? 17.558 7.548 0.906 1.00 83.00 95 THR A N 1
ATOM 714 C CA . THR A 1 95 ? 18.862 8.230 0.816 1.00 83.00 95 THR A CA 1
ATOM 715 C C . THR A 1 95 ? 18.809 9.532 -0.005 1.00 83.00 95 THR A C 1
ATOM 717 O O . THR A 1 95 ? 19.834 10.185 -0.212 1.00 83.00 95 THR A O 1
ATOM 720 N N . GLY A 1 96 ? 17.609 9.949 -0.428 1.00 80.75 96 GLY A N 1
ATOM 721 C CA . GLY A 1 96 ? 17.347 11.123 -1.263 1.00 80.75 96 GLY A CA 1
ATOM 722 C C . GLY A 1 96 ? 17.183 10.779 -2.749 1.00 80.75 96 GLY A C 1
ATOM 723 O O . GLY A 1 96 ? 17.267 9.623 -3.146 1.00 80.75 96 GLY A O 1
ATOM 724 N N . LYS A 1 97 ? 16.976 11.809 -3.586 1.00 87.00 97 LYS A N 1
ATOM 725 C CA . LYS A 1 97 ? 16.723 11.681 -5.038 1.00 87.00 97 LYS A CA 1
ATOM 726 C C . LYS A 1 97 ? 15.449 10.885 -5.332 1.00 87.00 97 LYS A C 1
ATOM 728 O O . LYS A 1 97 ? 14.391 11.315 -4.903 1.00 87.00 97 LYS A O 1
ATOM 733 N N . VAL A 1 98 ? 15.554 9.811 -6.114 1.00 89.75 98 VAL A N 1
ATOM 734 C CA . VAL A 1 98 ? 14.433 8.941 -6.458 1.00 89.75 98 VAL A CA 1
ATOM 735 C C . VAL A 1 98 ? 14.547 7.685 -5.612 1.00 89.75 98 VAL A C 1
ATOM 737 O O . VAL A 1 98 ? 15.605 7.056 -5.605 1.00 89.75 98 VAL A O 1
ATOM 740 N N . CYS A 1 99 ? 13.478 7.311 -4.923 1.00 91.12 99 CYS A N 1
ATOM 741 C CA . CYS A 1 99 ? 13.416 6.058 -4.187 1.00 91.12 99 CYS A CA 1
ATOM 742 C C . CYS A 1 99 ? 12.075 5.365 -4.378 1.00 91.12 99 CYS A C 1
ATOM 744 O O . CYS A 1 99 ? 11.047 6.002 -4.619 1.00 91.12 99 CYS A O 1
ATOM 746 N N . PHE A 1 100 ? 12.115 4.052 -4.211 1.00 94.38 100 PHE A N 1
ATOM 747 C CA . PHE A 1 100 ? 10.979 3.166 -4.348 1.00 94.38 100 PHE A CA 1
ATOM 748 C C . PHE A 1 100 ? 10.937 2.280 -3.116 1.00 94.38 100 PHE A C 1
ATOM 750 O O . PHE A 1 100 ? 11.984 1.852 -2.631 1.00 94.38 100 PHE A O 1
ATOM 757 N N . ASN A 1 101 ? 9.753 2.012 -2.595 1.00 95.44 101 ASN A N 1
ATOM 758 C CA . ASN A 1 101 ? 9.603 1.148 -1.437 1.00 95.44 101 ASN A CA 1
ATOM 759 C C . ASN A 1 101 ? 8.241 0.473 -1.413 1.00 95.44 101 ASN A C 1
ATOM 761 O O . ASN A 1 101 ? 7.290 0.895 -2.068 1.00 95.44 101 ASN A O 1
ATOM 765 N N . TRP A 1 102 ? 8.158 -0.575 -0.611 1.00 97.50 102 TRP A N 1
ATOM 766 C CA . TRP A 1 102 ? 6.927 -1.276 -0.327 1.00 97.50 102 TRP A CA 1
ATOM 767 C C . TRP A 1 102 ? 6.635 -1.255 1.164 1.00 97.50 102 TRP A C 1
ATOM 769 O O . TRP A 1 102 ? 7.489 -1.590 1.983 1.00 97.50 102 TRP A O 1
ATOM 779 N N . TYR A 1 103 ? 5.384 -0.952 1.489 1.00 97.19 103 TYR A N 1
ATOM 780 C CA . TYR A 1 103 ? 4.779 -1.283 2.770 1.00 97.19 103 TYR A CA 1
ATOM 781 C C . TYR A 1 103 ? 3.705 -2.343 2.565 1.00 97.19 103 TYR A C 1
ATOM 783 O O . TYR A 1 103 ? 2.900 -2.248 1.638 1.00 97.19 103 TYR A O 1
ATOM 791 N N . ARG A 1 104 ? 3.655 -3.339 3.445 1.00 98.38 104 ARG A N 1
ATOM 792 C CA . ARG A 1 104 ? 2.619 -4.377 3.438 1.00 98.38 104 ARG A CA 1
ATOM 793 C C . ARG A 1 104 ? 2.014 -4.546 4.821 1.00 98.38 104 ARG A C 1
ATOM 795 O O . ARG A 1 104 ? 2.719 -4.470 5.825 1.00 98.38 104 ARG A O 1
ATOM 802 N N . ILE A 1 105 ? 0.705 -4.773 4.871 1.00 98.44 105 ILE A N 1
ATOM 803 C CA . ILE A 1 105 ? -0.014 -5.117 6.098 1.00 98.44 105 ILE A CA 1
ATOM 804 C C . ILE A 1 105 ? -1.217 -6.006 5.785 1.00 98.44 105 ILE A C 1
ATOM 806 O O . ILE A 1 105 ? -2.002 -5.729 4.879 1.00 98.44 105 ILE A O 1
ATOM 810 N N . ASN A 1 106 ? -1.391 -7.063 6.577 1.00 98.06 106 ASN A N 1
ATOM 811 C CA . ASN A 1 106 ? -2.649 -7.800 6.645 1.00 98.06 106 ASN A CA 1
ATOM 812 C C . ASN A 1 106 ? -3.514 -7.205 7.754 1.00 98.06 106 ASN A C 1
ATOM 814 O O . ASN A 1 106 ? -3.047 -7.051 8.877 1.00 98.06 106 ASN A O 1
ATOM 818 N N . VAL A 1 107 ? -4.773 -6.891 7.464 1.00 98.25 107 VAL A N 1
ATOM 819 C CA . VAL A 1 107 ? -5.724 -6.360 8.446 1.00 98.25 107 VAL A CA 1
ATOM 820 C C . VAL A 1 107 ? -6.955 -7.248 8.529 1.00 98.25 107 VAL A C 1
ATOM 822 O O . VAL A 1 107 ? -7.465 -7.729 7.521 1.00 98.25 107 VAL A O 1
A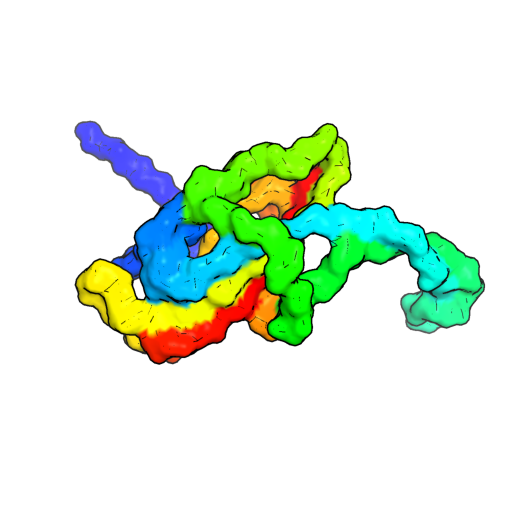TOM 825 N N . THR A 1 108 ? -7.457 -7.453 9.741 1.00 98.75 108 THR A N 1
ATOM 826 C CA . THR A 1 108 ? -8.704 -8.164 10.030 1.00 98.75 108 THR A CA 1
ATOM 827 C C . THR A 1 108 ? -9.743 -7.170 10.534 1.00 98.75 108 THR A C 1
ATOM 829 O O . THR A 1 108 ? -9.466 -6.395 11.447 1.00 98.75 108 THR A O 1
ATOM 832 N N . ILE A 1 109 ? -10.963 -7.208 9.994 1.00 98.69 109 ILE A N 1
ATOM 833 C CA . ILE A 1 109 ? -12.074 -6.407 10.518 1.00 98.69 109 ILE A CA 1
ATOM 834 C C . ILE A 1 109 ? -12.391 -6.872 11.948 1.00 98.69 109 ILE A C 1
ATOM 836 O O . ILE A 1 109 ? -12.725 -8.047 12.138 1.00 98.69 109 ILE A O 1
ATOM 840 N N . PRO A 1 110 ? -12.299 -5.989 12.958 1.00 98.56 110 PRO A N 1
ATOM 841 C CA . PRO A 1 110 ? -12.547 -6.370 14.340 1.00 98.56 110 PRO A CA 1
ATOM 842 C C . PRO A 1 110 ? -14.046 -6.543 14.609 1.00 98.56 110 PRO A C 1
ATOM 844 O O . PRO A 1 110 ? -14.894 -6.046 13.871 1.00 98.56 110 PRO A O 1
ATOM 847 N N . GLU A 1 111 ? -14.384 -7.194 15.722 1.00 98.38 111 GLU A N 1
ATOM 848 C CA . GLU A 1 111 ? -15.770 -7.276 16.214 1.00 98.38 111 GLU A CA 1
ATOM 849 C C . GLU A 1 111 ? -16.344 -5.894 16.554 1.00 98.38 111 GLU A C 1
ATOM 851 O O . GLU A 1 111 ? -17.535 -5.633 16.370 1.00 98.38 111 GLU A O 1
ATOM 856 N N . LYS A 1 112 ? -15.490 -4.997 17.063 1.00 98.12 112 LYS A N 1
ATOM 857 C CA . LYS A 1 112 ? -15.843 -3.621 17.413 1.00 98.12 112 LYS A CA 1
ATOM 858 C C . LYS A 1 112 ? -14.676 -2.667 17.203 1.00 98.12 112 LYS A C 1
ATOM 860 O O . LYS A 1 112 ? -13.523 -3.047 17.373 1.00 98.12 112 LYS A O 1
ATOM 865 N N . VAL A 1 113 ? -14.999 -1.404 16.940 1.00 97.69 113 VAL A N 1
ATOM 866 C CA . VAL A 1 113 ? -14.073 -0.270 17.061 1.00 97.69 113 VAL A CA 1
ATOM 867 C C . VAL A 1 113 ? -14.623 0.647 18.151 1.00 97.69 113 VAL A C 1
ATOM 869 O O . VAL A 1 113 ? -15.615 1.351 17.952 1.00 97.69 113 VAL A O 1
ATOM 872 N N . GLY A 1 114 ? -14.057 0.561 19.358 1.00 95.56 114 GLY A N 1
ATOM 873 C CA . GLY A 1 114 ? -14.685 1.125 20.556 1.00 95.56 114 GLY A CA 1
ATOM 874 C C . GLY A 1 114 ? -16.075 0.517 20.792 1.00 95.56 114 GLY A C 1
ATOM 875 O O . GLY A 1 114 ? -16.209 -0.689 20.990 1.00 95.56 114 GLY A O 1
ATOM 876 N N . ASN A 1 115 ? -17.124 1.344 20.734 1.00 96.25 115 ASN A N 1
ATOM 877 C CA . ASN A 1 115 ? -18.520 0.900 20.871 1.00 96.25 115 ASN A CA 1
ATOM 878 C C . ASN A 1 115 ? -19.223 0.623 19.530 1.00 96.25 115 ASN A C 1
ATOM 880 O O . ASN A 1 115 ? -20.386 0.217 19.523 1.00 96.25 115 ASN A O 1
ATOM 884 N N . PHE A 1 116 ? -18.551 0.847 18.401 1.00 98.00 116 PHE A N 1
ATOM 885 C CA . PHE A 1 116 ? -19.130 0.686 17.071 1.00 98.00 116 PHE A CA 1
ATOM 886 C C . PHE A 1 116 ? -18.994 -0.759 16.574 1.00 98.00 116 PHE A C 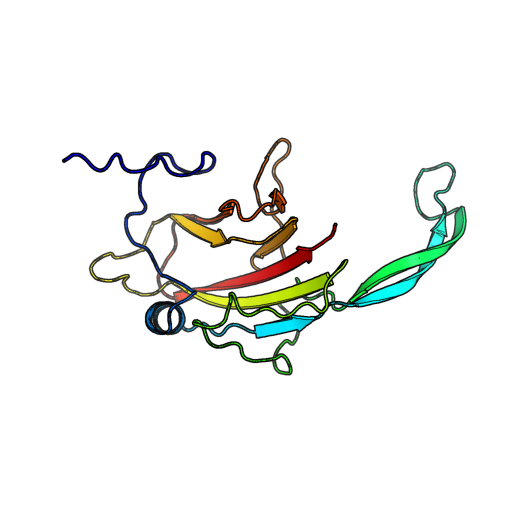1
ATOM 888 O O . PHE A 1 116 ? -17.897 -1.311 16.598 1.00 98.00 116 PHE A O 1
ATOM 895 N N . ASN A 1 117 ? -20.091 -1.359 16.100 1.00 98.06 117 ASN A N 1
ATOM 896 C CA . ASN A 1 117 ? -20.084 -2.648 15.398 1.00 98.06 117 ASN A CA 1
ATOM 897 C C . ASN A 1 117 ? -19.942 -2.390 13.883 1.00 98.06 117 ASN A C 1
ATOM 899 O O . ASN A 1 117 ? -20.847 -1.780 13.311 1.00 98.06 117 ASN A O 1
ATOM 903 N N . PRO A 1 118 ? -18.864 -2.854 13.219 1.00 97.50 118 PRO A N 1
ATOM 904 C CA . PRO A 1 118 ? -18.616 -2.560 11.810 1.00 97.50 118 PRO A CA 1
ATOM 905 C C . PRO A 1 118 ? -19.449 -3.403 10.836 1.00 97.50 118 PRO A C 1
ATOM 907 O O . PRO A 1 118 ? -19.385 -3.161 9.631 1.00 97.50 118 PRO A O 1
ATOM 910 N N . THR A 1 119 ? -20.238 -4.371 11.311 1.00 98.31 119 THR A N 1
ATOM 911 C CA . THR A 1 119 ? -21.054 -5.238 10.448 1.00 98.31 119 THR A CA 1
ATOM 912 C C . THR A 1 119 ? -21.937 -4.414 9.510 1.00 98.31 119 THR A C 1
ATOM 914 O O . THR A 1 119 ? -22.686 -3.543 9.946 1.00 98.31 119 THR A O 1
ATOM 917 N N . GLY A 1 120 ? -21.859 -4.693 8.211 1.00 97.81 120 GLY A N 1
ATOM 918 C CA . GLY A 1 120 ? -22.630 -3.991 7.185 1.00 97.81 120 GLY A CA 1
ATOM 919 C C . GLY A 1 120 ? -22.030 -2.659 6.726 1.00 97.81 120 GLY A C 1
ATOM 920 O O . GLY A 1 120 ? -22.537 -2.051 5.784 1.00 97.81 120 GLY A O 1
ATOM 921 N N . SER A 1 121 ? -20.931 -2.212 7.333 1.00 96.62 121 SER A N 1
ATOM 922 C CA . SER A 1 121 ? -20.324 -0.913 7.031 1.00 96.62 121 SER A CA 1
ATOM 923 C C . SER A 1 121 ? -19.498 -0.930 5.746 1.00 96.62 121 SER A C 1
ATOM 925 O O . SER A 1 121 ? -19.138 -1.981 5.211 1.00 96.62 121 SER A O 1
ATOM 927 N N . THR A 1 122 ? -19.177 0.266 5.249 1.00 95.44 122 THR A N 1
ATOM 928 C CA . THR A 1 122 ? -18.098 0.449 4.271 1.00 95.44 122 THR A CA 1
ATOM 929 C C . THR A 1 122 ? -16.798 0.723 5.012 1.00 95.44 122 THR A C 1
ATOM 931 O O . THR A 1 122 ? -16.774 1.569 5.903 1.00 95.44 122 THR A O 1
ATOM 934 N N . VAL A 1 123 ? -15.730 0.030 4.628 1.00 95.38 123 VAL A N 1
ATOM 935 C CA . VAL A 1 123 ? -14.383 0.256 5.154 1.00 95.38 123 VAL A CA 1
ATOM 936 C C . VAL A 1 123 ? -13.583 1.039 4.130 1.00 95.38 123 VAL A C 1
ATOM 938 O O . VAL A 1 123 ? -13.545 0.690 2.948 1.00 95.38 123 VAL A O 1
ATOM 941 N N . VAL A 1 124 ? -12.955 2.105 4.608 1.00 93.19 124 VAL A N 1
ATOM 942 C CA . VAL A 1 124 ? -12.094 2.985 3.825 1.00 93.19 124 VAL A CA 1
ATOM 943 C C . VAL A 1 124 ? -10.696 2.915 4.418 1.00 93.19 124 VAL A C 1
ATOM 945 O O . VAL A 1 124 ? -10.544 3.027 5.632 1.00 93.19 124 VAL A O 1
ATOM 948 N N . TYR A 1 125 ? -9.701 2.732 3.561 1.00 93.69 125 TYR A N 1
ATOM 949 C CA . TYR A 1 125 ? -8.295 2.887 3.904 1.00 93.69 125 TYR A CA 1
ATOM 950 C C . TYR A 1 125 ? -7.846 4.284 3.492 1.00 93.69 125 TYR A C 1
ATOM 952 O O . TYR A 1 125 ? -8.137 4.715 2.375 1.00 93.69 125 TYR A O 1
ATOM 960 N N . GLU A 1 126 ? -7.187 4.992 4.403 1.00 91.25 126 GLU A N 1
ATOM 961 C CA . GLU A 1 126 ? -6.545 6.276 4.139 1.00 91.25 126 GLU A CA 1
ATOM 962 C C . GLU A 1 126 ? -5.034 6.099 4.256 1.00 91.25 126 GLU A C 1
ATOM 964 O O . GLU A 1 126 ? -4.555 5.473 5.200 1.00 91.25 126 GLU A O 1
ATOM 969 N N . VAL A 1 127 ? -4.299 6.661 3.303 1.00 89.88 127 VAL A N 1
ATOM 970 C CA . VAL A 1 127 ? -2.841 6.686 3.305 1.00 89.88 127 VAL A CA 1
ATOM 971 C C . VAL A 1 127 ? -2.353 8.071 2.903 1.00 89.88 127 VAL A C 1
ATOM 973 O O . VAL A 1 127 ? -2.979 8.751 2.086 1.00 89.88 127 VAL A O 1
ATOM 976 N N . VAL A 1 128 ? -1.232 8.484 3.485 1.00 89.19 128 VAL A N 1
ATOM 977 C CA . VAL A 1 128 ? -0.523 9.710 3.124 1.00 89.19 128 VAL A CA 1
ATOM 978 C C . VAL A 1 128 ? 0.882 9.313 2.701 1.00 89.19 128 VAL A C 1
ATOM 980 O O . VAL A 1 128 ? 1.635 8.786 3.512 1.00 89.19 128 VAL A O 1
ATOM 983 N N . ILE A 1 129 ? 1.208 9.530 1.429 1.00 87.50 129 ILE A N 1
ATOM 984 C CA . ILE A 1 129 ? 2.545 9.301 0.876 1.00 87.50 129 ILE A CA 1
ATOM 985 C C . ILE A 1 129 ? 2.972 10.535 0.084 1.00 87.50 129 ILE A C 1
ATOM 987 O O . ILE A 1 129 ? 2.143 11.260 -0.477 1.00 87.50 129 ILE A O 1
ATOM 991 N N . ASP A 1 130 ? 4.275 10.784 0.091 1.00 82.69 130 ASP A N 1
ATOM 992 C CA . ASP A 1 130 ? 4.913 11.840 -0.680 1.00 82.69 130 ASP A CA 1
ATOM 993 C C . ASP A 1 130 ? 5.032 11.449 -2.169 1.00 82.69 130 ASP A C 1
ATOM 995 O O . ASP A 1 130 ? 5.269 10.289 -2.486 1.00 82.69 130 ASP A O 1
ATOM 999 N N . ASP A 1 131 ? 4.863 12.418 -3.072 1.00 86.44 131 ASP A N 1
ATOM 1000 C CA . ASP A 1 131 ? 4.838 12.290 -4.550 1.00 86.44 131 ASP A CA 1
ATOM 1001 C C . ASP A 1 131 ? 3.840 11.310 -5.195 1.00 86.44 131 ASP A C 1
ATOM 1003 O O . ASP A 1 131 ? 2.901 11.746 -5.871 1.00 86.44 131 ASP A O 1
ATOM 1007 N N . TYR A 1 132 ? 4.035 10.001 -5.068 1.00 88.06 132 TYR A N 1
ATOM 1008 C CA . TYR A 1 132 ? 3.197 9.011 -5.740 1.00 88.06 132 TYR A CA 1
ATOM 1009 C C . TYR A 1 132 ? 3.177 7.689 -4.982 1.00 88.06 132 TYR A C 1
ATOM 1011 O O . TYR A 1 132 ? 4.180 7.237 -4.434 1.00 88.06 132 TYR A O 1
ATOM 1019 N N . ALA A 1 133 ? 2.024 7.025 -5.005 1.00 90.31 133 ALA A N 1
ATOM 1020 C CA . ALA A 1 133 ? 1.932 5.648 -4.558 1.00 90.31 133 ALA A CA 1
ATOM 1021 C C . ALA A 1 133 ? 0.867 4.861 -5.308 1.00 90.31 133 ALA A C 1
ATOM 1023 O O . ALA A 1 133 ? -0.171 5.399 -5.704 1.00 90.31 133 ALA A O 1
ATOM 1024 N N . GLU A 1 134 ? 1.108 3.562 -5.409 1.00 93.06 134 GLU A N 1
ATOM 1025 C CA . GLU A 1 134 ? 0.162 2.557 -5.865 1.00 93.06 134 GLU A CA 1
ATOM 1026 C C . GLU A 1 134 ? -0.318 1.715 -4.688 1.00 93.06 134 GLU A C 1
ATOM 1028 O O . GLU A 1 134 ? 0.479 1.146 -3.947 1.00 93.06 134 GLU A O 1
ATOM 1033 N N . ILE A 1 135 ? -1.635 1.620 -4.524 1.00 93.62 135 ILE A N 1
ATOM 1034 C CA . ILE A 1 135 ? -2.269 0.863 -3.447 1.00 93.62 135 ILE A CA 1
ATOM 1035 C C . ILE A 1 135 ? -2.959 -0.358 -4.042 1.00 93.62 135 ILE A C 1
ATOM 1037 O O . ILE A 1 135 ? -3.890 -0.241 -4.842 1.00 93.62 135 ILE A O 1
ATOM 1041 N N . TRP A 1 136 ? -2.527 -1.526 -3.595 1.00 95.75 136 TRP A N 1
ATOM 1042 C CA . TRP A 1 136 ? -3.060 -2.821 -3.981 1.00 95.75 136 TRP A CA 1
ATOM 1043 C C . TRP A 1 136 ? -3.827 -3.416 -2.807 1.00 95.75 136 TRP A C 1
ATOM 1045 O O . TRP A 1 136 ? -3.346 -3.422 -1.672 1.00 95.75 136 TRP A O 1
ATOM 1055 N N . VAL A 1 137 ? -5.025 -3.927 -3.080 1.00 95.19 137 VAL A N 1
ATOM 1056 C CA . VAL A 1 137 ? -5.863 -4.617 -2.098 1.00 95.19 137 VAL A CA 1
ATOM 1057 C C . VAL A 1 137 ? -6.060 -6.037 -2.585 1.00 95.19 137 VAL A C 1
ATOM 1059 O O . VAL A 1 137 ? -6.615 -6.253 -3.659 1.00 95.19 137 VAL A O 1
ATOM 1062 N N . ASN A 1 138 ? -5.599 -7.010 -1.803 1.00 96.25 138 ASN A N 1
ATOM 1063 C CA . ASN A 1 138 ? -5.656 -8.427 -2.153 1.00 96.25 138 ASN A CA 1
ATOM 1064 C C . ASN A 1 138 ? -5.072 -8.740 -3.547 1.00 96.25 138 ASN A C 1
ATOM 1066 O O . ASN A 1 138 ? -5.645 -9.523 -4.298 1.00 96.25 138 ASN A O 1
ATOM 1070 N N . GLY A 1 139 ? -3.937 -8.128 -3.902 1.00 95.38 139 GLY A N 1
ATOM 1071 C CA . GLY A 1 139 ? -3.294 -8.347 -5.203 1.00 95.38 139 GLY A CA 1
ATOM 1072 C C . GLY A 1 139 ? -3.899 -7.570 -6.367 1.00 95.38 139 GLY A C 1
ATOM 1073 O O . GLY A 1 139 ? -3.371 -7.636 -7.473 1.00 95.38 139 GLY A O 1
ATOM 1074 N N . GLU A 1 140 ? -4.965 -6.803 -6.136 1.00 93.19 140 GLU A N 1
ATOM 1075 C CA . GLU A 1 140 ? -5.670 -6.082 -7.188 1.00 93.19 140 GLU A CA 1
ATOM 1076 C C . GLU A 1 140 ? -5.585 -4.569 -7.013 1.00 93.19 140 GLU A C 1
ATOM 1078 O O . GLU A 1 140 ? -5.605 -4.029 -5.904 1.00 93.19 140 GLU A O 1
ATOM 1083 N N . MET A 1 141 ? -5.553 -3.876 -8.149 1.00 88.25 141 MET A N 1
ATOM 1084 C CA . MET A 1 141 ? -5.689 -2.430 -8.221 1.00 88.25 141 MET A CA 1
ATOM 1085 C C . MET A 1 141 ? -6.984 -2.084 -8.964 1.00 88.25 141 MET A C 1
ATOM 1087 O O . MET A 1 141 ? -6.966 -1.923 -10.189 1.00 88.25 141 MET A O 1
ATOM 1091 N N . PRO A 1 142 ? -8.130 -1.988 -8.267 1.00 71.62 142 PRO A N 1
ATOM 1092 C CA . PRO A 1 142 ? -9.393 -1.644 -8.904 1.00 71.62 142 PRO A CA 1
ATOM 1093 C C . PRO A 1 142 ? -9.358 -0.199 -9.420 1.00 71.62 142 PRO A C 1
ATOM 1095 O O . PRO A 1 142 ? -9.513 0.761 -8.666 1.00 71.62 142 PRO A O 1
ATOM 1098 N N . ARG A 1 143 ? -9.159 -0.046 -10.732 1.00 72.25 143 ARG A N 1
ATOM 1099 C CA . ARG A 1 143 ? -9.186 1.241 -11.436 1.00 72.25 143 ARG A CA 1
ATOM 1100 C C . ARG A 1 143 ? -10.569 1.473 -12.033 1.00 72.25 143 ARG A C 1
ATOM 1102 O O . ARG A 1 143 ? -11.079 0.628 -12.765 1.00 72.25 143 ARG A O 1
ATOM 1109 N N . THR A 1 144 ? -11.152 2.642 -11.781 1.00 69.75 144 THR A N 1
ATOM 1110 C CA . THR A 1 144 ? -12.354 3.098 -12.492 1.00 69.75 144 THR A CA 1
ATOM 1111 C C . THR A 1 144 ? -11.959 4.150 -13.525 1.00 69.75 144 THR A C 1
ATOM 1113 O O . THR A 1 144 ? -11.213 5.078 -13.216 1.00 69.75 144 THR A O 1
ATOM 1116 N N . VAL A 1 145 ? -12.449 4.028 -14.762 1.00 66.81 145 VAL A N 1
ATOM 1117 C CA . VAL A 1 145 ? -12.179 5.021 -15.818 1.00 66.81 145 VAL A CA 1
ATOM 1118 C C . VAL A 1 145 ? -12.635 6.410 -15.357 1.00 66.81 145 VAL A C 1
ATOM 1120 O O . VAL A 1 145 ? -13.766 6.578 -14.907 1.00 66.81 145 VAL A O 1
ATOM 1123 N N . GLY A 1 146 ? -11.748 7.404 -15.468 1.00 64.75 146 GLY A N 1
ATOM 1124 C CA . GLY A 1 146 ? -12.011 8.788 -15.056 1.00 64.75 146 GLY A CA 1
ATOM 1125 C C . GLY A 1 146 ? -11.845 9.070 -13.557 1.00 64.75 146 GLY A C 1
ATOM 1126 O O . GLY A 1 146 ? -12.049 10.206 -13.135 1.00 64.75 146 GLY A O 1
ATOM 1127 N N . GLN A 1 147 ? -11.464 8.078 -12.746 1.00 69.31 147 GLN A N 1
ATOM 1128 C CA . GLN A 1 147 ? -11.188 8.269 -11.323 1.00 69.31 147 GLN A CA 1
ATOM 1129 C C . GLN A 1 147 ? -9.856 9.003 -11.111 1.00 69.31 147 GLN A C 1
ATOM 1131 O O . GLN A 1 147 ? -8.805 8.526 -11.533 1.00 69.31 147 GLN A O 1
ATOM 1136 N N . ALA A 1 148 ? -9.901 10.134 -10.405 1.00 67.31 148 ALA A N 1
ATOM 1137 C CA . ALA A 1 148 ? -8.726 10.828 -9.877 1.00 67.31 148 ALA A CA 1
ATOM 1138 C C . ALA A 1 148 ? -8.560 10.507 -8.380 1.00 67.31 148 ALA A C 1
ATOM 1140 O O . ALA A 1 148 ? -9.559 10.485 -7.660 1.00 67.31 148 ALA A O 1
ATOM 1141 N N . GLY A 1 149 ? -7.329 10.257 -7.913 1.00 71.12 149 GLY A N 1
ATOM 1142 C CA . GLY A 1 149 ? -7.046 9.983 -6.490 1.00 71.12 149 GLY A CA 1
ATOM 1143 C C . GLY A 1 149 ? -7.634 8.664 -5.961 1.00 71.12 149 GLY A C 1
ATOM 1144 O O . GLY A 1 149 ? -8.218 8.626 -4.885 1.00 71.12 149 GLY A O 1
ATOM 1145 N N . GLY A 1 150 ? -7.578 7.592 -6.761 1.00 78.31 150 GLY A N 1
ATOM 1146 C CA . GLY A 1 150 ? -8.074 6.259 -6.396 1.00 78.31 150 GLY A CA 1
ATOM 1147 C C . GLY A 1 150 ? -7.020 5.403 -5.700 1.00 78.31 150 GLY A C 1
ATOM 1148 O O . GLY A 1 150 ? -6.411 5.805 -4.719 1.00 78.31 150 GLY A O 1
ATOM 1149 N N . THR A 1 151 ? -6.744 4.222 -6.245 1.00 77.50 151 THR A N 1
ATOM 1150 C CA .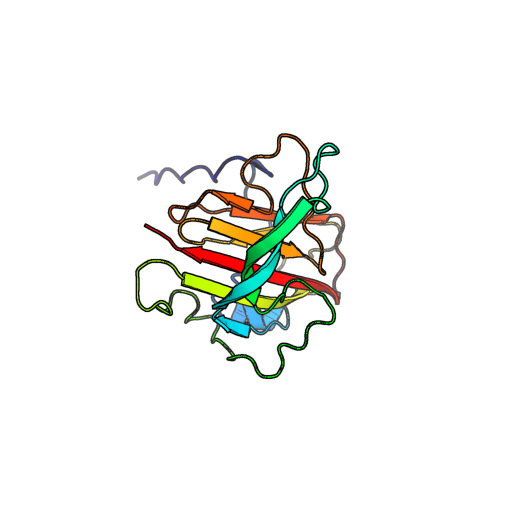 THR A 1 151 ? -5.588 3.389 -5.854 1.00 77.50 151 THR A CA 1
ATOM 1151 C C . THR A 1 151 ? -4.239 3.985 -6.261 1.00 77.50 151 THR A C 1
ATOM 1153 O O . THR A 1 151 ? -3.209 3.340 -6.108 1.00 77.50 151 THR A O 1
ATOM 1156 N N . VAL A 1 152 ? -4.253 5.192 -6.820 1.00 79.12 152 VAL A N 1
ATOM 1157 C CA . VAL A 1 152 ? -3.086 5.947 -7.243 1.00 79.12 152 VAL A CA 1
ATOM 1158 C C . VAL A 1 152 ? -3.133 7.289 -6.525 1.00 79.12 152 VAL A C 1
ATOM 1160 O O . VAL A 1 152 ? -4.107 8.034 -6.677 1.00 79.12 152 VAL A O 1
ATOM 1163 N N . VAL A 1 153 ? -2.104 7.571 -5.731 1.00 69.31 153 VAL A N 1
ATOM 1164 C CA . VAL A 1 153 ? -1.985 8.793 -4.927 1.00 69.31 153 VAL A CA 1
ATOM 1165 C C . VAL A 1 153 ? -1.391 9.912 -5.784 1.00 69.31 153 VAL A C 1
ATOM 1167 O O . VAL A 1 153 ? -0.317 9.747 -6.354 1.00 69.31 153 VAL A O 1
ATOM 1170 N N . GLY A 1 154 ? -2.077 11.056 -5.862 1.00 64.00 154 GLY A N 1
ATOM 1171 C CA . GLY A 1 154 ? -1.482 12.310 -6.336 1.00 64.00 154 GLY A CA 1
ATOM 1172 C C . GLY A 1 154 ? -0.850 13.024 -5.144 1.00 64.00 154 GLY A C 1
ATOM 1173 O O . GLY A 1 154 ? -1.590 13.460 -4.269 1.00 64.00 154 GLY A O 1
ATOM 1174 N N . GLY A 1 155 ? 0.482 13.059 -5.085 1.00 66.38 155 GLY A N 1
ATOM 1175 C CA . GLY A 1 155 ? 1.286 13.269 -3.876 1.00 66.38 155 GLY A CA 1
ATOM 1176 C C . GLY A 1 155 ? 1.221 14.603 -3.136 1.00 66.38 155 GLY A C 1
ATOM 1177 O O . GLY A 1 155 ? 0.158 15.134 -2.810 1.00 66.38 155 GLY A O 1
ATOM 1178 N N . PHE A 1 156 ? 2.408 15.088 -2.755 1.00 72.88 156 PHE A N 1
ATOM 1179 C CA . PHE A 1 156 ? 2.627 16.184 -1.802 1.00 72.88 156 PHE A CA 1
ATOM 1180 C C . PHE A 1 156 ? 1.955 15.976 -0.439 1.00 72.88 156 PHE A C 1
ATOM 1182 O O . PHE A 1 156 ? 1.420 16.918 0.149 1.00 72.88 156 PHE A O 1
ATOM 1189 N N . ASN A 1 157 ? 1.987 14.747 0.086 1.00 77.81 157 ASN A N 1
ATOM 1190 C CA . ASN A 1 157 ? 1.434 14.412 1.404 1.00 77.81 157 ASN A CA 1
ATOM 1191 C C . ASN A 1 157 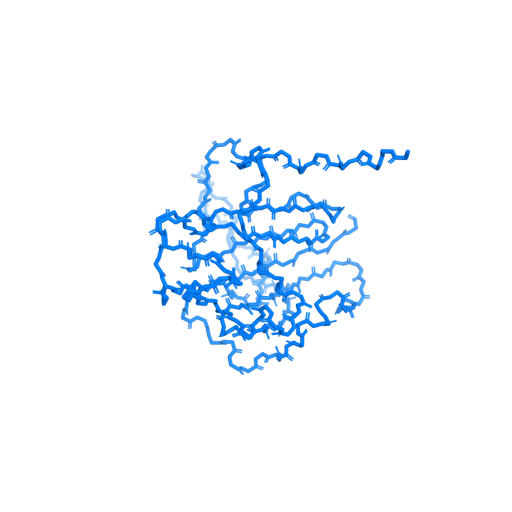? -0.069 14.731 1.535 1.00 77.81 157 ASN A C 1
ATOM 1193 O O . ASN A 1 157 ? -0.569 15.043 2.620 1.00 77.81 157 ASN A O 1
ATOM 1197 N N . SER A 1 158 ? -0.804 14.646 0.425 1.00 81.56 158 SER A N 1
ATOM 1198 C CA . SER A 1 158 ? -2.260 14.760 0.430 1.00 81.56 158 SER A CA 1
ATOM 1199 C C . SER A 1 158 ? -2.890 13.435 0.873 1.00 81.56 158 SER A C 1
ATOM 1201 O O . SER A 1 158 ? -2.508 12.386 0.349 1.00 81.56 158 SER A O 1
ATOM 1203 N N . PRO A 1 159 ? -3.874 13.437 1.794 1.00 84.25 159 PRO A N 1
ATOM 1204 C CA . PRO A 1 159 ? -4.555 12.206 2.167 1.00 84.25 159 PRO A CA 1
ATOM 1205 C C . PRO A 1 159 ? -5.289 11.586 0.983 1.00 84.25 159 PRO A C 1
ATOM 1207 O O . PRO A 1 159 ? -6.108 12.240 0.333 1.00 84.25 159 PRO A O 1
ATOM 1210 N N . ASN A 1 160 ? -5.034 10.303 0.750 1.00 83.62 160 ASN A N 1
ATOM 1211 C CA . ASN A 1 160 ? -5.664 9.521 -0.297 1.00 83.62 160 ASN A CA 1
ATOM 1212 C C . ASN A 1 160 ? -6.487 8.393 0.314 1.00 83.62 160 ASN A C 1
ATOM 1214 O O . ASN A 1 160 ? -6.021 7.681 1.202 1.00 83.62 160 ASN A O 1
ATOM 1218 N N . ARG A 1 161 ? -7.722 8.228 -0.157 1.00 85.81 161 ARG A N 1
ATOM 1219 C CA . ARG A 1 161 ? -8.672 7.262 0.399 1.00 85.81 161 ARG A CA 1
ATOM 1220 C C . ARG A 1 161 ? -9.089 6.265 -0.662 1.00 85.81 161 ARG A C 1
ATOM 1222 O O . ARG A 1 161 ? -9.404 6.661 -1.777 1.00 85.81 161 ARG A O 1
ATOM 1229 N N . ILE A 1 162 ? -9.205 4.998 -0.282 1.00 86.94 162 ILE A N 1
ATOM 1230 C CA . ILE A 1 162 ? -9.805 3.949 -1.111 1.00 86.94 162 ILE A CA 1
ATOM 1231 C C . ILE A 1 162 ? -10.820 3.139 -0.311 1.00 86.94 162 ILE A C 1
ATOM 1233 O O . ILE A 1 162 ? -10.685 2.962 0.897 1.00 86.94 162 ILE A O 1
ATOM 1237 N N . ILE A 1 163 ? -11.848 2.623 -0.980 1.00 89.75 163 ILE A N 1
ATOM 1238 C CA . ILE A 1 163 ? -12.763 1.657 -0.365 1.00 89.75 163 ILE A CA 1
ATOM 1239 C C . ILE A 1 163 ? -12.087 0.287 -0.390 1.00 89.75 163 ILE A C 1
ATOM 1241 O O . ILE A 1 163 ? -11.826 -0.228 -1.472 1.00 89.75 163 ILE A O 1
ATOM 1245 N N . LEU A 1 164 ? -11.868 -0.317 0.780 1.00 91.94 164 LEU A N 1
ATOM 1246 C CA . LEU A 1 164 ? -11.423 -1.712 0.868 1.00 91.94 164 LEU A CA 1
ATOM 1247 C C . LEU A 1 164 ? -12.577 -2.670 0.566 1.00 91.94 164 LEU A C 1
ATOM 1249 O O . LEU A 1 164 ? -12.429 -3.623 -0.191 1.00 91.94 164 LEU A O 1
ATOM 1253 N N . ALA A 1 165 ? -13.744 -2.412 1.163 1.00 93.38 165 ALA A N 1
ATOM 1254 C CA . ALA A 1 165 ? -14.951 -3.202 0.953 1.00 93.38 165 ALA A CA 1
ATOM 1255 C C . ALA A 1 165 ? -16.208 -2.486 1.455 1.00 93.38 165 ALA A C 1
ATOM 1257 O O . ALA A 1 165 ? -16.155 -1.560 2.267 1.00 93.38 165 ALA A O 1
ATOM 1258 N N . ARG A 1 166 ? -17.364 -2.977 1.005 1.00 94.38 166 ARG A N 1
ATOM 1259 C CA . ARG A 1 166 ? -18.695 -2.606 1.501 1.00 94.38 166 ARG A CA 1
ATOM 1260 C C . ARG A 1 166 ? -19.345 -3.817 2.158 1.00 94.38 166 ARG A C 1
ATOM 1262 O O . ARG A 1 166 ? -19.052 -4.943 1.770 1.00 94.38 166 ARG A O 1
ATOM 1269 N N . ASN A 1 167 ? -20.271 -3.576 3.085 1.00 96.81 167 ASN A N 1
ATOM 1270 C CA . ASN A 1 167 ? -21.009 -4.627 3.787 1.00 96.81 167 ASN A CA 1
ATOM 1271 C C . ASN A 1 167 ? -20.082 -5.625 4.512 1.00 96.81 167 ASN A C 1
ATOM 1273 O O . ASN A 1 167 ? -20.264 -6.840 4.416 1.00 96.81 167 ASN A O 1
ATOM 1277 N N . VAL A 1 168 ? -19.058 -5.107 5.200 1.00 97.69 168 VAL A N 1
ATOM 1278 C CA . VAL A 1 168 ? -18.043 -5.949 5.852 1.00 97.69 168 VAL A CA 1
ATOM 1279 C C . VAL A 1 168 ? -18.609 -6.745 7.025 1.00 97.69 168 VAL A C 1
ATOM 1281 O O . VAL A 1 168 ? -19.644 -6.395 7.602 1.00 97.69 168 VAL A O 1
ATOM 1284 N N . ARG A 1 169 ? -17.899 -7.805 7.411 1.00 98.19 169 ARG A N 1
ATOM 1285 C CA . ARG A 1 169 ? -18.171 -8.591 8.621 1.00 98.19 169 ARG A CA 1
ATOM 1286 C C . ARG A 1 169 ? -16.900 -8.734 9.461 1.00 98.19 169 ARG A C 1
ATOM 1288 O O . ARG A 1 169 ? -15.816 -8.786 8.876 1.00 98.19 169 ARG A O 1
ATOM 1295 N N . PRO A 1 170 ? -17.016 -8.838 10.797 1.00 98.44 170 PRO A N 1
ATOM 1296 C CA . PRO A 1 170 ? -15.892 -9.216 11.645 1.00 98.44 170 PRO A CA 1
ATOM 1297 C C . PRO A 1 170 ? -15.197 -10.488 11.146 1.00 98.44 170 PRO A C 1
ATOM 1299 O O . PRO A 1 170 ? -15.845 -11.409 10.645 1.00 98.44 170 PRO A O 1
ATOM 1302 N N . GLY A 1 171 ? -13.870 -10.514 11.241 1.00 98.44 171 GLY A N 1
ATOM 1303 C CA . GLY A 1 171 ? -13.033 -11.615 10.762 1.00 98.44 171 GLY A CA 1
ATOM 1304 C C . GLY A 1 171 ? -12.674 -11.562 9.274 1.00 98.44 171 GLY A C 1
ATOM 1305 O O . GLY A 1 171 ? -11.768 -12.283 8.864 1.00 98.44 171 GLY A O 1
ATOM 1306 N N . GLN A 1 172 ? -13.314 -10.710 8.465 1.00 98.44 172 GLN A N 1
ATOM 1307 C CA . GLN A 1 172 ? -12.899 -10.497 7.075 1.00 98.44 172 GLN A CA 1
ATOM 1308 C C . GLN A 1 172 ? -11.486 -9.898 7.027 1.00 98.44 172 GLN A C 1
ATOM 1310 O O . GLN A 1 172 ? -11.183 -8.987 7.798 1.00 98.44 172 GLN A O 1
ATOM 1315 N N . GLN A 1 173 ? -10.639 -10.402 6.129 1.00 98.12 173 GLN A N 1
ATOM 1316 C CA . GLN A 1 173 ? -9.239 -9.991 6.010 1.00 98.12 173 GLN A CA 1
ATOM 1317 C C . GLN A 1 173 ? -8.954 -9.268 4.697 1.00 98.12 173 GLN A C 1
ATOM 1319 O O . GLN A 1 173 ? -9.592 -9.537 3.676 1.00 98.12 173 GLN A O 1
ATOM 1324 N N . PHE A 1 174 ? -7.976 -8.368 4.744 1.00 97.56 174 PHE A N 1
ATOM 1325 C CA . PHE A 1 174 ? -7.447 -7.656 3.589 1.00 97.56 174 PHE A CA 1
ATOM 1326 C C . PHE A 1 174 ? -5.928 -7.592 3.688 1.00 97.56 174 PHE A C 1
ATOM 1328 O O . PHE A 1 174 ? -5.401 -7.146 4.707 1.00 97.56 174 PHE A O 1
ATOM 1335 N N . LEU A 1 175 ? -5.244 -7.982 2.619 1.00 97.88 175 LEU A N 1
ATOM 1336 C CA . LEU A 1 175 ? -3.860 -7.601 2.390 1.00 97.88 175 LEU A CA 1
ATOM 1337 C C . LEU A 1 175 ? -3.853 -6.235 1.710 1.00 97.88 175 LEU A C 1
ATOM 1339 O O . LEU A 1 175 ? -4.492 -6.055 0.671 1.00 97.88 175 LEU A O 1
ATOM 1343 N N . ILE A 1 176 ? -3.111 -5.296 2.278 1.00 97.56 176 ILE A N 1
ATOM 1344 C CA . ILE A 1 176 ? -2.858 -3.985 1.692 1.00 97.56 176 ILE A CA 1
ATOM 1345 C C . ILE A 1 176 ? -1.365 -3.915 1.390 1.00 97.56 176 ILE A C 1
ATOM 1347 O O . ILE A 1 176 ? -0.546 -4.075 2.296 1.00 97.56 176 ILE A O 1
ATOM 1351 N N . ALA A 1 177 ? -1.020 -3.675 0.128 1.00 97.69 177 ALA A N 1
ATOM 1352 C CA . ALA A 1 177 ? 0.346 -3.405 -0.300 1.00 97.69 177 ALA A CA 1
ATOM 1353 C C . ALA A 1 177 ? 0.410 -2.001 -0.904 1.00 97.69 177 ALA A C 1
ATOM 1355 O O . ALA A 1 177 ? -0.394 -1.650 -1.769 1.00 97.69 177 ALA A O 1
ATOM 1356 N N . VAL A 1 178 ? 1.347 -1.192 -0.427 1.00 95.81 178 VAL A N 1
ATOM 1357 C CA . VAL A 1 178 ? 1.540 0.189 -0.856 1.00 95.81 178 VAL A CA 1
ATOM 1358 C C . VAL A 1 178 ? 2.930 0.317 -1.447 1.00 95.81 178 VAL A C 1
ATOM 1360 O O . VAL A 1 178 ? 3.919 0.160 -0.737 1.00 95.81 178 VAL A O 1
ATOM 1363 N N . PHE A 1 179 ? 2.989 0.596 -2.742 1.00 95.75 179 PHE A N 1
ATOM 1364 C CA . PHE A 1 179 ? 4.221 0.876 -3.458 1.00 95.75 179 PHE A CA 1
ATOM 1365 C C . PHE A 1 179 ? 4.423 2.385 -3.529 1.00 95.75 179 PHE A C 1
ATOM 1367 O O . PHE A 1 179 ? 3.680 3.068 -4.234 1.00 95.75 179 PHE A O 1
ATOM 1374 N N . GLY A 1 180 ? 5.372 2.908 -2.758 1.00 93.06 180 GLY A N 1
ATOM 1375 C CA . GLY A 1 180 ? 5.708 4.326 -2.729 1.00 93.06 180 GLY A CA 1
ATOM 1376 C C . GLY A 1 180 ? 6.798 4.662 -3.739 1.00 93.06 180 GLY A C 1
ATOM 1377 O O . GLY A 1 180 ? 7.752 3.905 -3.924 1.00 93.06 180 GLY A O 1
ATOM 1378 N N . ILE A 1 181 ? 6.657 5.820 -4.379 1.00 91.38 181 ILE A N 1
ATOM 1379 C CA . ILE A 1 181 ? 7.639 6.392 -5.295 1.00 91.38 181 ILE A CA 1
ATOM 1380 C C . ILE A 1 181 ? 7.844 7.846 -4.893 1.00 91.38 181 ILE A C 1
ATOM 1382 O O . ILE A 1 181 ? 6.914 8.642 -4.972 1.00 91.38 181 ILE A O 1
ATOM 1386 N N . ASN A 1 182 ? 9.063 8.189 -4.496 1.00 88.31 182 ASN A N 1
ATOM 1387 C CA . ASN A 1 182 ? 9.464 9.569 -4.235 1.00 88.31 182 ASN A CA 1
ATOM 1388 C C . ASN A 1 182 ? 10.475 9.987 -5.299 1.00 88.31 182 ASN A C 1
ATOM 1390 O O . ASN A 1 182 ? 11.361 9.198 -5.635 1.00 88.31 182 ASN A O 1
ATOM 1394 N N . GLY A 1 183 ? 10.347 11.193 -5.839 1.00 80.56 183 GLY A N 1
ATOM 1395 C CA . GLY A 1 183 ? 11.207 11.718 -6.895 1.00 80.56 183 GLY A CA 1
ATOM 1396 C C . GLY A 1 183 ? 11.199 13.253 -6.938 1.00 80.56 183 GLY A C 1
ATOM 1397 O O . GLY A 1 183 ? 10.331 13.877 -6.348 1.00 80.56 183 GLY A O 1
ATOM 1398 N N . PRO A 1 184 ? 12.193 13.882 -7.589 1.00 60.75 184 PRO A N 1
ATOM 1399 C CA . PRO A 1 184 ? 12.361 15.338 -7.604 1.00 60.75 184 PRO A CA 1
ATOM 1400 C C . PRO A 1 184 ? 11.268 16.107 -8.359 1.00 60.75 184 PRO A C 1
ATOM 1402 O O . PRO A 1 184 ? 10.716 15.562 -9.343 1.00 60.75 184 PRO A O 1
#

Radius of gyration: 18.85 Å; chains: 1; bounding box: 42×46×57 Å

Foldseek 3Di:
DDPPPDQADDDDDRDDDPFDQQLLDPVSCVQFVKWKFKDWKDKDKDKFADQDPVRDRPHHIDIDIDIDDPQLAPPDDRVVTDTDHSNCPVPDDDPDAKTKMKMKMKTFAGCDRVPDGCAQAWDKDKDFAAQKKAKHKNSDRDDDPPDDLESMHRHPRRIGMYTNDGRDHGGDMIMIMMMGIHHD

Sequence (184 aa):
MTTSRLPGPPGIFTGLPNAIVDLNADAGVELVKGQWRYHDAEVVTVEFRSPGEDGNPTGPPNQTYDIVPHAQGLDFDDSGWETVASTDLDGRRSTGKVCFNWYRINVTIPEKVGNFNPTGSTVVYEVVIDDYAEIWVNGEMPRTVGQAGGTVVGGFNSPNRIILARNVRPGQQFLIAVFGINGP

Organism: NCBI:txid408172

pLDDT: mean 89.03, std 14.37, range [36.09, 98.75]